Protein AF-A0A4P0XV42-F1 (afdb_monomer)

Sequence (262 aa):
MGNALIARMATTALRKGMSLRLNVNVLTLCEAQGAVRGVEIEYQGQRETLHARRGVVLAAGGFAAGALAARYRPHTREHFTMSPPANDGAALHLAAALNAREGADRASNFFWAPVSVLTRADGSEERFPHLVTDRAKPGVIAVNQRAVRFVNESSSYHHFASAMQDAAENAPCFLLCDAQAMKRYGLGLARPAPVNNDALVAAGYLHKADTLAALAQQLGLDAQTLSKTVARYNRDAAQGVDREFAKAATAITGRWRSGPSA

Organism: Klebsiella pneumoniae (NCBI:txid573)

Mean predicted aligned error: 5.77 Å

pLDDT: mean 91.13, std 11.38, range [31.44, 98.69]

Secondary structure (DSSP, 8-state):
-HHHHHHHHHHHHHHTT-----SEEEEEEEEETTEEEEEEEEETTEEEEEE-SS--------STTSGGGGGTS-S-S-----S-TT-SSHHHHHHHTTTPPPPPPPS-SS----EEEEEPTTS-EEEEE--SSTTTSTT-EEE-TTSS--S-TTS-HHHHHHHHHSSGGGSS-EEE--HHHHHHH-BTTBPPTTS--HHHHHTTSS---SSHHHHHHHHT--HHHHHHHHHHHHHHHTTT--TTT---GGGT-S----S---

Radius of gyration: 23.97 Å; Cα contacts (8 Å, |Δi|>4): 388; chains: 1; bounding box: 49×38×67 Å

Nearest PDB structures (foldseek):
  7p18-assembly2_B  TM=7.650E-01  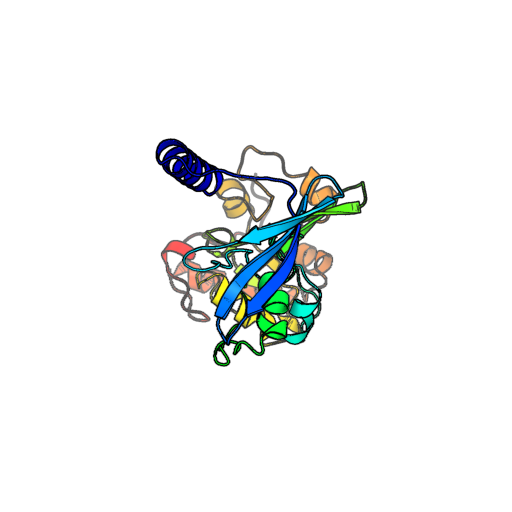e=5.300E-15  Sterolibacterium denitrificans
  4c3x-assembly2_F  TM=8.156E-01  e=7.125E-11  Rhodococcus erythropolis
  4c3y-assembly2_H  TM=8.070E-01  e=1.034E-10  Rhodococcus erythropolis
  6t85-assembly1_A  TM=6.264E-01  e=5.537E-10  Shewanella oneidensis MR-1
  8yt8-assembly1_B  TM=1.990E-01  e=2.695E+00  Mus musculus

Structure (mmCIF, N/CA/C/O backbone):
data_AF-A0A4P0XV42-F1
#
_entry.id   AF-A0A4P0XV42-F1
#
loop_
_atom_site.group_PDB
_atom_site.id
_atom_site.type_symbol
_atom_site.label_atom_id
_atom_site.label_alt_id
_atom_site.label_comp_id
_atom_site.label_asym_id
_atom_site.label_entity_id
_atom_site.label_seq_id
_atom_site.pdbx_PDB_ins_code
_atom_site.Cartn_x
_atom_site.Cartn_y
_atom_site.Cartn_z
_atom_site.occupancy
_atom_site.B_iso_or_equiv
_atom_site.auth_seq_id
_atom_site.auth_comp_id
_atom_site.auth_asym_id
_atom_site.auth_atom_id
_atom_site.pdbx_PDB_model_num
ATOM 1 N N . MET A 1 1 ? -11.259 12.116 -0.253 1.00 59.41 1 MET A N 1
ATOM 2 C CA . MET A 1 1 ? -12.573 11.497 0.052 1.00 59.41 1 MET A CA 1
ATOM 3 C C . MET A 1 1 ? -12.733 11.138 1.531 1.00 59.41 1 MET A C 1
ATOM 5 O O . MET A 1 1 ? -13.736 11.545 2.099 1.00 59.41 1 MET A O 1
ATOM 9 N N . GLY A 1 2 ? -11.766 10.470 2.181 1.00 86.44 2 GLY A N 1
ATOM 10 C CA . GLY A 1 2 ? -11.870 10.079 3.603 1.00 86.44 2 GLY A CA 1
ATOM 11 C C . GLY A 1 2 ? -12.182 11.229 4.574 1.00 86.44 2 GLY A C 1
ATOM 12 O O . GLY A 1 2 ? -13.167 11.157 5.300 1.00 86.44 2 GLY A O 1
ATOM 13 N N . ASN A 1 3 ? -11.428 12.333 4.524 1.00 93.44 3 ASN A N 1
ATOM 14 C CA . ASN A 1 3 ? -11.639 13.470 5.437 1.00 93.44 3 ASN A CA 1
ATOM 15 C C . ASN A 1 3 ? -13.045 14.077 5.330 1.00 93.44 3 ASN A C 1
ATOM 17 O O . ASN A 1 3 ? -13.646 14.412 6.344 1.00 93.44 3 ASN A O 1
ATOM 21 N N . ALA A 1 4 ? -13.596 14.181 4.116 1.00 95.56 4 ALA A N 1
ATOM 22 C CA . ALA A 1 4 ? -14.945 14.704 3.909 1.00 95.56 4 ALA A CA 1
ATOM 23 C C . ALA A 1 4 ? -16.014 13.773 4.505 1.00 95.56 4 ALA A C 1
ATOM 25 O O . ALA A 1 4 ? -16.959 14.248 5.134 1.00 95.56 4 ALA A O 1
ATOM 26 N N . LEU A 1 5 ? -15.843 12.453 4.352 1.00 96.44 5 LEU A N 1
ATOM 27 C CA . LEU A 1 5 ? -16.723 11.457 4.964 1.00 96.44 5 LEU A CA 1
ATOM 28 C C . LEU A 1 5 ? -16.690 11.560 6.495 1.00 96.44 5 LEU A C 1
ATOM 30 O O . LEU A 1 5 ? -17.74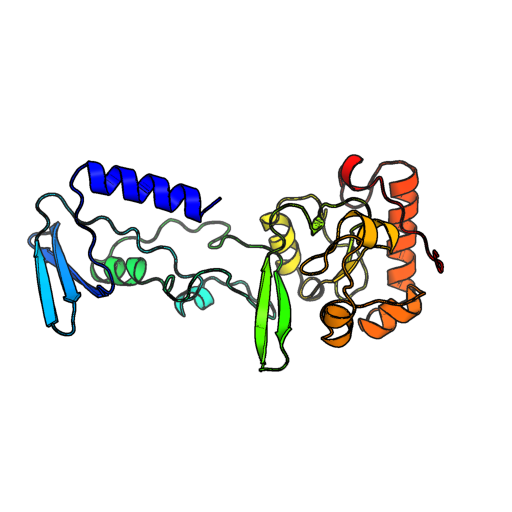3 11.688 7.117 1.00 96.44 5 LEU A O 1
ATOM 34 N N . ILE A 1 6 ? -15.493 11.574 7.091 1.00 95.69 6 ILE A N 1
ATOM 35 C CA . ILE A 1 6 ? -15.323 11.682 8.546 1.00 95.69 6 ILE A CA 1
ATOM 36 C C . ILE A 1 6 ? -15.899 12.997 9.071 1.00 95.69 6 ILE A C 1
ATOM 38 O O . ILE A 1 6 ? -16.659 12.978 10.038 1.00 95.69 6 ILE A O 1
ATOM 42 N N . ALA A 1 7 ? -15.628 14.123 8.406 1.00 95.88 7 ALA A N 1
ATOM 43 C CA . ALA A 1 7 ? -16.189 15.417 8.784 1.00 95.88 7 ALA A CA 1
ATOM 44 C C . ALA A 1 7 ? -17.726 15.383 8.777 1.00 95.88 7 ALA A C 1
ATOM 46 O O . ALA A 1 7 ? -18.361 15.782 9.751 1.00 95.88 7 ALA A O 1
ATOM 47 N N . ARG A 1 8 ? -18.341 14.829 7.724 1.00 96.62 8 ARG A N 1
ATOM 48 C CA . ARG A 1 8 ? -19.802 14.683 7.624 1.00 96.62 8 ARG A CA 1
ATOM 49 C C . ARG A 1 8 ? -20.387 13.786 8.716 1.00 96.62 8 ARG A C 1
ATOM 51 O O . ARG A 1 8 ? -21.430 14.134 9.280 1.00 96.62 8 ARG A O 1
ATOM 58 N N . MET A 1 9 ? -19.740 12.661 9.020 1.00 96.69 9 MET A N 1
ATOM 59 C CA . MET A 1 9 ? -20.157 11.761 10.100 1.00 96.69 9 MET A CA 1
ATOM 60 C C . MET A 1 9 ? -20.069 12.458 11.460 1.00 96.69 9 MET A C 1
ATOM 62 O O . MET A 1 9 ? -21.060 12.489 12.188 1.00 96.69 9 MET A O 1
ATOM 66 N N . ALA A 1 10 ? -18.930 13.086 11.761 1.00 95.88 10 ALA A N 1
ATOM 67 C CA . ALA A 1 10 ? -18.702 13.800 13.013 1.00 95.88 10 ALA A CA 1
ATOM 68 C C . ALA A 1 10 ? -19.702 14.948 13.197 1.00 95.88 10 ALA A C 1
ATOM 70 O O . ALA A 1 10 ? -20.369 15.017 14.225 1.00 95.88 10 ALA A O 1
ATOM 71 N N . THR A 1 11 ? -19.901 15.796 12.180 1.00 96.75 11 THR A N 1
ATOM 72 C CA . THR A 1 11 ? -20.897 16.881 12.232 1.00 96.75 11 THR A CA 1
ATOM 73 C C . THR A 1 11 ? -22.300 16.349 12.524 1.00 96.75 11 THR A C 1
ATOM 75 O O . THR A 1 11 ? -23.024 16.924 13.333 1.00 96.75 11 THR A O 1
ATOM 78 N N . THR A 1 12 ? -22.697 15.247 11.884 1.00 97.50 12 THR A N 1
ATOM 79 C CA . THR A 1 12 ? -24.026 14.655 12.096 1.00 97.50 12 THR A CA 1
ATOM 80 C C . THR A 1 12 ? -24.167 14.091 13.508 1.00 97.50 12 THR A C 1
ATOM 82 O O . THR A 1 12 ? -25.192 14.306 14.150 1.00 97.50 12 THR A O 1
ATOM 85 N N . ALA A 1 13 ? -23.143 13.398 14.006 1.00 96.75 13 ALA A N 1
ATOM 86 C CA . ALA A 1 13 ? -23.158 12.804 15.335 1.00 96.75 13 ALA A CA 1
ATOM 87 C C . ALA A 1 13 ? -23.188 13.870 16.444 1.00 96.75 13 ALA A C 1
ATOM 89 O O . ALA A 1 13 ? -24.008 13.780 17.356 1.00 96.75 13 ALA A O 1
ATOM 90 N N . LEU A 1 14 ? -22.378 14.927 16.316 1.00 96.50 14 LEU A N 1
ATOM 91 C CA . LEU A 1 14 ? -22.368 16.059 17.249 1.00 96.50 14 LEU A CA 1
ATOM 92 C C . LEU A 1 14 ? -23.722 16.787 17.271 1.00 96.50 14 LEU A C 1
ATOM 94 O O . LEU A 1 14 ? -24.247 17.071 18.343 1.00 96.50 14 LEU A O 1
ATOM 98 N N . ARG A 1 15 ? -24.353 17.009 16.107 1.00 97.56 15 ARG A N 1
ATOM 99 C CA . ARG A 1 15 ? -25.708 17.600 16.023 1.00 97.56 15 ARG A CA 1
ATOM 100 C C . ARG A 1 15 ? -26.787 16.754 16.696 1.00 97.56 15 ARG A C 1
ATOM 102 O O . ARG A 1 15 ? -27.806 17.294 17.107 1.00 97.56 15 ARG A O 1
ATOM 109 N N . LYS A 1 16 ? -26.578 15.441 16.799 1.00 97.75 16 LYS A N 1
ATOM 110 C CA . LYS A 1 16 ? -27.466 14.516 17.515 1.00 97.75 16 LYS A CA 1
ATOM 111 C C . LYS A 1 16 ? -27.125 14.382 19.006 1.00 97.75 16 LYS A C 1
ATOM 113 O O . LYS A 1 16 ? -27.704 13.530 19.671 1.00 97.75 16 LYS A O 1
ATOM 118 N N . GLY A 1 17 ? -26.206 15.200 19.527 1.00 97.00 17 GLY A N 1
ATOM 119 C CA . GLY A 1 17 ? -25.841 15.224 20.944 1.00 97.00 17 GLY A CA 1
ATOM 120 C C . GLY A 1 17 ? -24.795 14.186 21.356 1.00 97.00 17 GLY A C 1
ATOM 121 O O . GLY A 1 17 ? -24.665 13.902 22.542 1.00 97.00 17 GLY A O 1
ATOM 122 N N . MET A 1 18 ? -24.048 13.598 20.413 1.00 96.56 18 MET A N 1
ATOM 123 C CA . MET A 1 18 ? -22.945 12.697 20.761 1.00 96.56 18 MET A CA 1
ATOM 124 C C . MET A 1 18 ? -21.814 13.470 21.449 1.00 96.56 18 MET A C 1
ATOM 126 O O . MET A 1 18 ? -21.338 14.475 20.924 1.00 96.56 18 MET A O 1
ATOM 130 N N . SER A 1 19 ? -21.327 12.963 22.581 1.00 94.50 19 SER A N 1
ATOM 131 C CA . SER A 1 19 ? -20.079 13.426 23.193 1.00 94.50 19 SER A CA 1
ATOM 132 C C . SER A 1 19 ? -18.887 12.673 22.603 1.00 94.50 19 SER A C 1
ATOM 134 O O . SER A 1 19 ? -18.918 11.449 22.494 1.00 94.50 19 SER A O 1
ATOM 136 N N . LEU A 1 20 ? -17.824 13.397 22.250 1.00 94.25 20 LEU A N 1
ATOM 137 C CA . LEU A 1 20 ? -16.575 12.829 21.743 1.00 94.25 20 LEU A CA 1
ATOM 138 C C . LEU A 1 20 ? -15.432 13.201 22.690 1.00 94.25 20 LEU A C 1
ATOM 140 O O . LEU A 1 20 ? -15.162 14.384 22.885 1.00 94.25 20 LEU A O 1
ATOM 144 N N . ARG A 1 21 ? -14.756 12.197 23.258 1.00 94.50 21 ARG A N 1
ATOM 145 C CA . ARG A 1 21 ? -13.508 12.375 24.012 1.00 94.50 21 ARG A CA 1
ATOM 146 C C . ARG A 1 21 ? -12.346 11.873 23.157 1.00 94.50 21 ARG A C 1
ATOM 148 O O . ARG A 1 21 ? -12.405 10.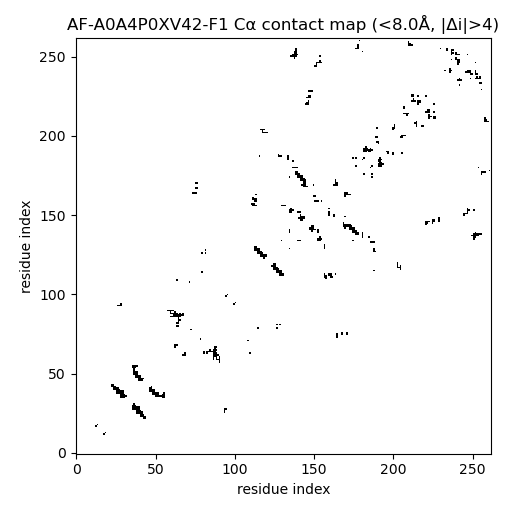765 22.630 1.00 94.50 21 ARG A O 1
ATOM 155 N N . LEU A 1 22 ? -11.323 12.705 22.993 1.00 95.44 22 LEU A N 1
ATOM 156 C CA . LEU A 1 22 ? -10.078 12.362 22.299 1.00 95.44 22 LEU A CA 1
ATOM 157 C C . LEU A 1 22 ? -8.989 12.041 23.325 1.00 95.44 22 LEU A C 1
ATOM 159 O O . LEU A 1 22 ? -9.131 12.400 24.492 1.00 95.44 22 LEU A O 1
ATOM 163 N N . ASN A 1 23 ? -7.895 11.416 22.883 1.00 95.31 23 ASN A N 1
ATOM 164 C CA . ASN A 1 23 ? -6.768 11.040 23.750 1.00 95.31 23 ASN A CA 1
ATOM 165 C C . ASN A 1 23 ? -7.213 10.178 24.946 1.00 95.31 23 ASN A C 1
ATOM 167 O O . ASN A 1 23 ? -6.807 10.407 26.083 1.00 95.31 23 ASN A O 1
ATOM 171 N N . VAL A 1 24 ? -8.101 9.220 24.672 1.00 96.56 24 VAL A N 1
ATOM 172 C CA . VAL A 1 24 ? -8.583 8.228 25.635 1.00 96.56 24 VAL A CA 1
ATOM 173 C C . VAL A 1 24 ? -7.991 6.883 25.253 1.00 96.56 24 VAL A C 1
ATOM 175 O O . VAL A 1 24 ? -8.145 6.457 24.107 1.00 96.56 24 VAL A O 1
ATOM 178 N N . ASN A 1 25 ? -7.366 6.208 26.212 1.00 95.81 25 ASN A N 1
ATOM 179 C CA . ASN A 1 25 ? -6.951 4.822 26.052 1.00 95.81 25 ASN A CA 1
ATOM 180 C C . ASN A 1 25 ? -7.959 3.906 26.754 1.00 95.81 25 ASN A C 1
ATOM 182 O O . ASN A 1 25 ? -8.316 4.160 27.902 1.00 95.81 25 ASN A O 1
ATOM 186 N N . VAL A 1 26 ? -8.437 2.858 26.084 1.00 97.00 26 VAL A N 1
ATOM 187 C CA . VAL A 1 26 ? -9.333 1.864 26.697 1.00 97.00 26 VAL A CA 1
ATOM 188 C C . VAL A 1 26 ? -8.477 0.723 27.225 1.00 97.00 26 VAL A C 1
ATOM 190 O O . VAL A 1 26 ? -7.816 0.043 26.446 1.00 97.00 26 VAL A O 1
ATOM 193 N N . LEU A 1 27 ? -8.491 0.518 28.541 1.00 96.19 27 LEU A N 1
ATOM 194 C CA . LEU A 1 27 ? -7.617 -0.440 29.219 1.00 96.19 27 LEU A CA 1
ATOM 195 C C . LEU A 1 27 ? -8.244 -1.833 29.291 1.00 96.19 27 LEU A C 1
ATOM 197 O O . LEU A 1 27 ? -7.574 -2.830 29.035 1.00 96.19 27 LEU A O 1
ATOM 201 N N . THR A 1 28 ? -9.532 -1.910 29.633 1.00 97.00 28 THR A N 1
ATOM 202 C CA . THR A 1 28 ? -10.254 -3.184 29.731 1.00 97.00 28 THR A CA 1
ATOM 203 C C . THR A 1 28 ? -11.760 -3.018 29.525 1.00 97.00 28 THR A C 1
ATOM 205 O O . THR A 1 28 ? -12.320 -1.929 29.685 1.00 97.00 28 THR A O 1
ATOM 208 N N . LEU A 1 29 ? -12.428 -4.118 29.176 1.00 97.75 29 LEU A N 1
ATOM 209 C CA . LEU A 1 29 ? -13.883 -4.232 29.171 1.00 97.75 29 LEU A CA 1
ATOM 210 C C . LEU A 1 29 ? -14.354 -4.674 30.562 1.00 97.75 29 LEU A C 1
ATOM 212 O O . LEU A 1 29 ? -13.900 -5.690 31.082 1.00 97.75 29 LEU A O 1
ATOM 216 N N . CYS A 1 30 ? -15.296 -3.943 31.156 1.00 96.38 30 CYS A N 1
ATOM 217 C CA . CYS A 1 30 ? -15.860 -4.312 32.453 1.00 96.38 30 CYS A CA 1
ATOM 218 C C . CYS A 1 30 ? -16.991 -5.326 32.250 1.00 96.38 30 CYS A C 1
ATOM 220 O O . CYS A 1 30 ? -18.045 -4.977 31.711 1.00 96.38 30 CYS A O 1
ATOM 222 N N . GLU A 1 31 ? -16.788 -6.562 32.693 1.00 94.88 31 GLU A N 1
ATOM 223 C CA . GLU A 1 31 ? -17.757 -7.654 32.594 1.00 94.88 31 GLU A CA 1
ATOM 224 C C . GLU A 1 31 ? -18.362 -7.964 33.968 1.00 94.88 31 GLU A C 1
ATOM 226 O O . GLU A 1 31 ? -17.674 -7.955 34.987 1.00 94.88 31 GLU A O 1
ATOM 231 N N . ALA A 1 32 ? -19.679 -8.168 34.006 1.00 92.56 32 ALA A N 1
ATOM 232 C CA . ALA A 1 32 ? -20.385 -8.601 35.203 1.00 92.56 32 ALA A CA 1
ATOM 233 C C . ALA A 1 32 ? -21.620 -9.421 34.820 1.00 92.56 32 ALA A C 1
ATOM 235 O O . ALA A 1 32 ? -22.483 -8.947 34.069 1.00 92.56 32 ALA A O 1
ATOM 236 N N . GLN A 1 33 ? -21.732 -10.615 35.411 1.00 90.12 33 GLN A N 1
ATOM 237 C CA . GLN A 1 33 ? -22.845 -11.551 35.207 1.00 90.12 33 GLN A CA 1
ATOM 238 C C . GLN A 1 33 ? -23.028 -11.958 33.732 1.00 90.12 33 GLN A C 1
ATOM 240 O O . GLN A 1 33 ? -24.148 -11.996 33.225 1.00 90.12 33 GLN A O 1
ATOM 245 N N . GLY A 1 34 ? -21.931 -12.224 33.022 1.00 89.81 34 GLY A N 1
ATOM 246 C CA . GLY A 1 34 ? -21.927 -12.635 31.618 1.00 89.81 34 GLY A CA 1
ATOM 247 C C . GLY A 1 34 ? -22.163 -11.494 30.625 1.00 89.81 34 GLY A C 1
ATOM 248 O O . GLY A 1 34 ? -22.425 -11.756 29.453 1.00 89.81 34 GLY A O 1
ATOM 249 N N . ALA A 1 35 ? -22.122 -10.233 31.066 1.00 94.50 35 ALA A N 1
ATOM 250 C CA . ALA A 1 35 ? -22.435 -9.078 30.229 1.00 94.50 35 ALA A CA 1
ATOM 251 C C . ALA A 1 35 ? -21.415 -7.947 30.390 1.00 94.50 35 ALA A C 1
ATOM 253 O O . ALA A 1 35 ? -21.061 -7.561 31.503 1.00 94.50 35 ALA A O 1
ATOM 254 N N . VAL A 1 36 ? -21.012 -7.344 29.268 1.00 96.94 36 VAL A N 1
ATOM 255 C CA . VAL A 1 36 ? -20.189 -6.127 29.267 1.00 96.94 36 VAL A CA 1
ATOM 256 C C . VAL A 1 36 ? -21.032 -4.946 29.750 1.00 96.94 36 VAL A C 1
ATOM 258 O O . VAL A 1 36 ? -22.037 -4.585 29.134 1.00 96.94 36 VAL A O 1
ATOM 261 N N . ARG A 1 37 ? -20.618 -4.335 30.863 1.00 97.12 37 ARG A N 1
ATOM 262 C CA . ARG A 1 37 ? -21.298 -3.212 31.530 1.00 97.12 37 ARG A CA 1
ATOM 263 C C . ARG A 1 37 ? -20.593 -1.876 31.347 1.00 97.12 37 ARG A C 1
ATOM 265 O O . ARG A 1 37 ? -21.109 -0.862 31.811 1.00 97.12 37 ARG A O 1
ATOM 272 N N . GLY A 1 38 ? -19.437 -1.848 30.693 1.00 97.75 38 GLY A N 1
ATOM 273 C CA . GLY A 1 38 ? -18.653 -0.630 30.550 1.00 97.75 38 GLY A CA 1
ATOM 274 C C . GLY A 1 38 ? -17.220 -0.879 30.113 1.00 97.75 38 GLY A C 1
ATOM 275 O O . GLY A 1 38 ? -16.884 -1.968 29.645 1.00 97.75 38 GLY A O 1
ATOM 276 N N . VAL A 1 39 ? -16.393 0.146 30.288 1.00 98.00 39 VAL A N 1
ATOM 277 C CA . VAL A 1 39 ? -14.952 0.119 30.028 1.00 98.00 39 VAL A CA 1
ATOM 278 C C . VAL A 1 39 ? -14.193 0.844 31.131 1.00 98.00 39 VAL A C 1
ATOM 280 O O . VAL A 1 39 ? -14.666 1.863 31.636 1.00 98.00 39 VAL A O 1
ATOM 283 N N . GLU A 1 40 ? -13.002 0.352 31.461 1.00 98.00 40 GLU A N 1
ATOM 284 C CA . GLU A 1 40 ? -11.999 1.148 32.168 1.00 98.00 40 GLU A CA 1
ATOM 285 C C . GLU A 1 40 ? -11.174 1.903 31.125 1.00 98.00 40 GLU A C 1
ATOM 287 O O . GLU A 1 40 ? -10.717 1.319 30.136 1.00 98.00 40 GLU A O 1
ATOM 292 N N . ILE A 1 41 ? -10.998 3.202 31.338 1.00 98.06 41 ILE A N 1
ATOM 293 C CA . ILE A 1 41 ? -10.218 4.069 30.465 1.00 98.06 41 ILE A CA 1
ATOM 294 C C . ILE A 1 41 ? -9.122 4.784 31.239 1.00 98.06 41 ILE A C 1
ATOM 296 O O . ILE A 1 41 ? -9.253 5.038 32.434 1.00 98.06 41 ILE A O 1
ATOM 300 N N . GLU A 1 42 ? -8.080 5.179 30.522 1.00 98.00 42 GLU A N 1
ATOM 301 C CA . GLU A 1 42 ? -7.159 6.224 30.939 1.00 98.00 42 GLU A CA 1
ATOM 302 C C . GLU A 1 42 ? -7.471 7.504 30.159 1.00 98.00 42 GLU A C 1
ATOM 304 O O . GLU A 1 42 ? -7.508 7.514 28.924 1.00 98.00 42 GLU A O 1
ATOM 309 N N . TYR A 1 43 ? -7.709 8.591 30.888 1.00 97.25 43 TYR A N 1
ATOM 310 C CA . TYR A 1 43 ? -7.982 9.908 30.332 1.00 97.25 43 TYR A CA 1
ATOM 311 C C . TYR A 1 43 ? -7.279 10.968 31.175 1.00 97.25 43 TYR A C 1
ATOM 313 O O . TYR A 1 43 ? -7.453 11.025 32.388 1.00 97.25 43 TYR A O 1
ATOM 321 N N . GLN A 1 44 ? -6.451 11.795 30.529 1.00 95.62 44 GLN A N 1
ATOM 322 C CA . GLN A 1 44 ? -5.649 12.828 31.205 1.00 95.62 44 GLN A CA 1
ATOM 323 C C . GLN A 1 44 ? -4.779 12.272 32.355 1.00 95.62 44 GLN A C 1
ATOM 325 O O . GLN A 1 44 ? -4.599 12.919 33.383 1.00 95.62 44 GLN A O 1
ATOM 330 N N . GLY A 1 45 ? -4.252 11.052 32.188 1.00 96.12 45 GLY A N 1
ATOM 331 C CA . GLY A 1 45 ? -3.420 10.374 33.190 1.00 96.12 45 GLY A CA 1
ATOM 332 C C . GLY A 1 45 ? -4.187 9.819 34.396 1.00 96.12 45 GLY A C 1
ATOM 333 O O . GLY A 1 45 ? -3.560 9.370 35.351 1.00 96.12 45 GLY A O 1
ATOM 334 N N . GLN A 1 46 ? -5.522 9.850 34.375 1.00 97.25 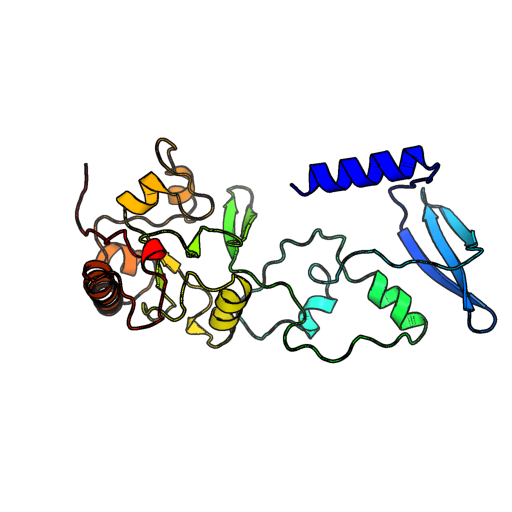46 GLN A N 1
ATOM 335 C CA . GLN A 1 46 ? -6.375 9.282 35.416 1.00 97.25 46 GLN A CA 1
ATOM 336 C C . GLN A 1 46 ? -7.147 8.082 34.881 1.00 97.25 46 GLN A C 1
ATOM 338 O O . GLN A 1 46 ? -7.577 8.074 33.724 1.00 97.25 46 GLN A O 1
ATOM 343 N N . ARG A 1 47 ? -7.352 7.080 35.740 1.00 98.06 47 ARG A N 1
ATOM 344 C CA . ARG A 1 47 ? -8.230 5.951 35.430 1.00 98.06 47 ARG A CA 1
ATOM 345 C C . ARG A 1 47 ? -9.672 6.288 35.791 1.00 98.06 47 ARG A C 1
ATOM 347 O O . ARG A 1 47 ? -9.947 6.755 36.892 1.00 98.06 47 ARG A O 1
ATOM 354 N N . GLU A 1 48 ? -10.588 6.023 34.870 1.00 97.62 48 GLU A N 1
ATOM 355 C CA . GLU A 1 48 ? -12.030 6.221 35.038 1.00 97.62 48 GLU A CA 1
ATOM 356 C C . GLU A 1 48 ? -12.768 4.974 34.537 1.00 97.62 48 GLU A C 1
ATOM 358 O O . GLU A 1 48 ? -12.379 4.368 33.539 1.00 97.62 48 GLU A O 1
ATOM 363 N N . THR A 1 49 ? -13.860 4.596 35.204 1.00 98.00 49 THR A N 1
ATOM 364 C CA . THR A 1 49 ? -14.783 3.574 34.692 1.00 98.00 49 THR A CA 1
ATOM 365 C C . THR A 1 49 ? -15.995 4.242 34.058 1.00 98.00 49 THR A C 1
ATOM 367 O O . THR A 1 49 ? -16.731 4.975 34.717 1.00 98.00 49 THR A O 1
ATOM 370 N N . LEU A 1 50 ? -16.237 3.952 32.781 1.00 97.31 50 LEU A N 1
ATOM 371 C CA . LEU A 1 50 ? -17.430 4.391 32.065 1.00 97.31 50 LEU A CA 1
ATOM 372 C C . LEU A 1 50 ? -18.450 3.258 31.995 1.00 97.31 50 LEU A C 1
ATOM 374 O O . LEU A 1 50 ? -18.213 2.236 31.350 1.00 97.31 50 LEU A O 1
ATOM 378 N N . HIS A 1 51 ? -19.619 3.462 32.600 1.00 97.69 51 HIS A N 1
ATOM 379 C CA . HIS A 1 51 ? -20.716 2.499 32.546 1.00 97.69 51 HIS A CA 1
ATOM 380 C C . HIS A 1 51 ? -21.562 2.668 31.279 1.00 97.69 51 HIS A C 1
ATOM 382 O O . HIS A 1 51 ? -22.008 3.763 30.933 1.00 97.69 51 HIS A O 1
ATOM 388 N N . ALA A 1 52 ? -21.841 1.555 30.607 1.00 97.12 52 ALA A N 1
ATOM 389 C CA . ALA A 1 52 ? -22.652 1.493 29.404 1.00 97.12 52 ALA A CA 1
ATOM 390 C C . ALA A 1 52 ? -24.005 0.832 29.699 1.00 97.12 52 ALA A C 1
ATOM 392 O O . ALA A 1 52 ? -24.088 -0.349 30.028 1.00 97.12 52 ALA A O 1
ATOM 393 N N . ARG A 1 53 ? -25.100 1.580 29.515 1.00 95.56 53 ARG A N 1
ATOM 394 C CA . ARG A 1 53 ? -26.461 1.090 29.811 1.00 95.56 53 ARG A CA 1
ATOM 395 C C . ARG A 1 53 ? -26.960 0.012 28.839 1.00 95.56 53 ARG A C 1
ATOM 397 O O . ARG A 1 53 ? -27.866 -0.738 29.181 1.00 95.56 53 ARG A O 1
ATOM 404 N N . ARG A 1 54 ? -26.427 -0.016 27.610 1.00 95.75 54 ARG A N 1
ATOM 405 C CA . ARG A 1 54 ? -26.851 -0.940 26.536 1.00 95.75 54 ARG A CA 1
ATOM 406 C C . ARG A 1 54 ? -25.737 -1.844 26.018 1.00 95.75 54 ARG A C 1
ATOM 408 O O . ARG A 1 54 ? -26.035 -2.935 25.554 1.00 95.75 54 ARG A O 1
ATOM 415 N N . GLY A 1 55 ? -24.492 -1.388 26.065 1.00 95.44 55 GLY A N 1
ATOM 416 C CA . GLY A 1 55 ? -23.343 -2.147 25.587 1.00 95.44 55 GLY A CA 1
ATOM 417 C C . GLY A 1 55 ? -22.229 -1.246 25.075 1.00 95.44 55 GLY A C 1
ATOM 418 O O . GLY A 1 55 ? -22.378 -0.024 25.007 1.00 95.44 55 GLY A O 1
ATOM 419 N N . VAL A 1 56 ? -21.119 -1.879 24.711 1.00 97.19 56 VAL A N 1
ATOM 420 C CA . VAL A 1 56 ? -19.907 -1.247 24.184 1.00 97.19 56 VAL A CA 1
ATOM 421 C C . VAL A 1 56 ? -19.740 -1.669 22.727 1.00 97.19 56 VAL A C 1
ATOM 423 O O . VAL A 1 56 ? -19.867 -2.848 22.406 1.00 97.19 56 VAL A O 1
ATOM 426 N N . VAL A 1 57 ? -19.457 -0.711 21.842 1.00 96.88 57 VAL A N 1
ATOM 427 C CA . VAL A 1 57 ? -19.164 -0.978 20.427 1.00 96.88 57 VAL A CA 1
ATOM 428 C C . VAL A 1 57 ? -17.669 -0.792 20.198 1.00 96.88 57 VAL A C 1
ATOM 430 O O . VAL A 1 57 ? -17.159 0.321 20.315 1.00 96.88 57 VAL A O 1
ATOM 433 N N . LEU A 1 58 ? -16.971 -1.873 19.849 1.00 95.94 58 LEU A N 1
ATOM 434 C CA . LEU A 1 58 ? -15.564 -1.815 19.461 1.00 95.94 58 LEU A CA 1
ATOM 435 C C . LEU A 1 58 ? -15.454 -1.457 17.975 1.00 95.94 58 LEU A C 1
ATOM 437 O O . LEU A 1 58 ? -15.753 -2.268 17.104 1.00 95.94 58 LEU A O 1
ATOM 441 N N . ALA A 1 59 ? -15.018 -0.230 17.695 1.00 95.31 59 ALA A N 1
ATOM 442 C CA . ALA A 1 59 ? -14.788 0.288 16.344 1.00 95.31 59 ALA A CA 1
ATOM 443 C C . ALA A 1 59 ? -13.361 0.857 16.193 1.00 95.31 59 ALA A C 1
ATOM 445 O O . ALA A 1 59 ? -13.157 1.885 15.552 1.00 95.31 59 ALA A O 1
ATOM 446 N N . ALA A 1 60 ? -12.371 0.201 16.810 1.00 94.31 60 ALA A N 1
ATOM 447 C CA . ALA A 1 60 ? -10.993 0.691 16.943 1.00 94.31 60 ALA A CA 1
ATOM 448 C C . ALA A 1 60 ? -10.056 0.268 15.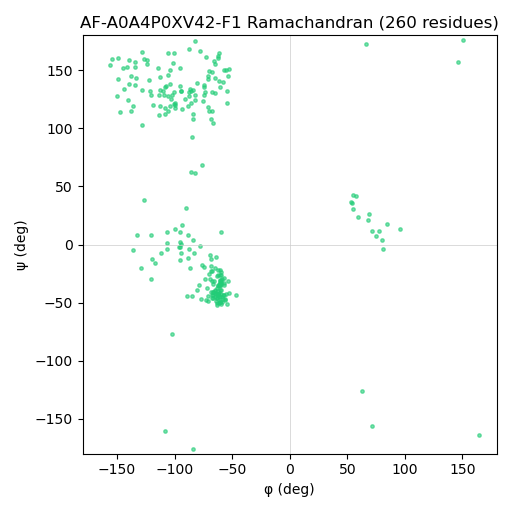790 1.00 94.31 60 ALA A C 1
ATOM 450 O O . ALA A 1 60 ? -8.865 0.063 15.991 1.00 94.31 60 ALA A O 1
ATOM 451 N N . GLY A 1 61 ? -10.592 0.116 14.577 1.00 93.38 61 GLY A N 1
ATOM 452 C CA . GLY A 1 61 ? -9.794 -0.259 13.408 1.00 93.38 61 GLY A CA 1
ATOM 453 C C . GLY A 1 61 ? -9.310 -1.715 13.417 1.00 93.38 61 GLY A C 1
ATOM 454 O O . GLY A 1 61 ? -9.943 -2.597 13.995 1.00 93.38 61 GLY A O 1
ATOM 455 N N . GLY A 1 62 ? -8.225 -1.965 12.681 1.00 94.12 62 GLY A N 1
ATOM 456 C CA . GLY A 1 62 ? -7.615 -3.290 12.517 1.00 94.12 62 GLY A CA 1
ATOM 457 C C . GLY A 1 62 ? -6.277 -3.423 13.246 1.00 94.12 62 GLY A C 1
ATOM 458 O O . GLY A 1 62 ? -5.965 -2.630 14.124 1.00 94.12 62 GLY A O 1
ATOM 459 N N . PHE A 1 63 ? -5.473 -4.408 12.843 1.00 94.31 63 PHE A N 1
ATOM 460 C CA . PHE A 1 63 ? -4.197 -4.754 13.489 1.00 94.31 63 PHE A CA 1
ATOM 461 C C . PHE A 1 63 ? -2.974 -4.658 12.563 1.00 94.31 63 PHE A C 1
ATOM 463 O O . PHE A 1 63 ? -1.885 -5.094 12.921 1.00 94.31 63 PHE A O 1
ATOM 470 N N . ALA A 1 64 ? -3.129 -4.120 11.348 1.00 94.44 64 ALA A N 1
ATOM 471 C CA . ALA A 1 64 ? -2.094 -4.175 10.310 1.00 94.44 64 ALA A CA 1
ATOM 472 C C . ALA A 1 64 ? -0.807 -3.396 10.642 1.00 94.44 64 ALA A C 1
ATOM 474 O O . ALA A 1 64 ? 0.229 -3.662 10.022 1.00 94.44 64 ALA A O 1
ATOM 475 N N . ALA A 1 65 ? -0.867 -2.439 11.575 1.00 94.94 65 ALA A N 1
ATOM 476 C CA . ALA A 1 65 ? 0.299 -1.715 12.083 1.00 94.94 65 ALA A CA 1
ATOM 477 C C . ALA A 1 65 ? 0.874 -2.316 13.379 1.00 94.94 65 ALA A C 1
ATOM 479 O O . ALA A 1 65 ? 1.994 -1.979 13.749 1.00 94.94 65 ALA A O 1
ATOM 480 N N . GLY A 1 66 ? 0.139 -3.214 14.040 1.00 94.62 66 GLY A N 1
ATOM 481 C CA . GLY A 1 66 ? 0.551 -3.849 15.288 1.00 94.62 66 GLY A CA 1
ATOM 482 C C . GLY A 1 66 ? 1.374 -5.118 15.088 1.00 94.62 66 GLY A C 1
ATOM 483 O O . GLY A 1 66 ? 1.428 -5.700 14.000 1.00 94.62 66 GLY A O 1
ATOM 484 N N . ALA A 1 67 ? 1.975 -5.592 16.181 1.00 93.44 67 ALA A N 1
ATOM 485 C CA . ALA A 1 67 ? 2.776 -6.817 16.202 1.00 93.44 67 ALA A CA 1
ATOM 486 C C . ALA A 1 67 ? 1.970 -8.061 15.785 1.00 93.44 67 ALA A C 1
ATOM 488 O O . ALA A 1 67 ? 2.509 -8.970 15.151 1.00 93.44 67 ALA A O 1
ATOM 489 N N . LEU A 1 68 ? 0.660 -8.067 16.065 1.00 91.62 68 LEU A N 1
ATOM 490 C CA . LEU A 1 68 ? -0.250 -9.151 15.695 1.00 91.62 68 LEU A CA 1
ATOM 491 C C . LEU A 1 68 ? -0.261 -9.425 14.181 1.00 91.62 68 LEU A C 1
ATOM 493 O O . LEU A 1 68 ? -0.458 -10.567 13.769 1.00 91.62 68 LEU A O 1
ATOM 497 N N . ALA A 1 69 ? 0.014 -8.418 13.341 1.00 93.06 69 ALA A N 1
ATOM 498 C CA . ALA A 1 69 ? 0.030 -8.586 11.890 1.00 93.06 69 ALA A CA 1
ATOM 499 C C . ALA A 1 69 ? 1.005 -9.675 11.421 1.00 93.06 69 ALA A C 1
ATOM 501 O O . ALA A 1 69 ? 0.701 -10.381 10.462 1.00 93.06 69 ALA A O 1
ATOM 502 N N . ALA A 1 70 ? 2.148 -9.844 12.094 1.00 91.31 70 ALA A N 1
ATOM 503 C CA . ALA A 1 70 ? 3.168 -10.818 11.706 1.00 91.31 70 ALA A CA 1
ATOM 504 C C . ALA A 1 70 ? 2.646 -12.264 11.692 1.00 91.31 70 ALA A C 1
ATOM 506 O O . ALA A 1 70 ? 3.055 -13.039 10.835 1.00 91.31 70 ALA A O 1
ATOM 507 N N . ARG A 1 71 ? 1.689 -12.604 12.569 1.00 89.38 71 ARG A N 1
ATOM 508 C CA . ARG A 1 71 ? 1.067 -13.938 12.633 1.00 89.38 71 ARG A CA 1
ATOM 509 C C . ARG A 1 71 ? 0.291 -14.303 11.362 1.00 89.38 71 ARG A C 1
ATOM 511 O O . ARG A 1 71 ? 0.145 -15.481 11.064 1.00 89.38 71 ARG A O 1
ATOM 518 N N . TYR A 1 72 ? -0.218 -13.304 10.640 1.00 88.69 72 TYR A N 1
ATOM 519 C CA . TYR A 1 72 ? -1.110 -13.500 9.491 1.00 88.69 72 TYR A CA 1
ATOM 520 C C . TYR A 1 72 ? -0.469 -13.113 8.151 1.00 88.69 72 TYR A C 1
ATOM 522 O O . TYR A 1 72 ? -1.092 -13.288 7.103 1.00 88.69 72 TYR A O 1
ATOM 530 N N . ARG A 1 73 ? 0.728 -12.514 8.167 1.00 89.62 73 ARG A N 1
ATOM 531 C CA . ARG A 1 73 ? 1.431 -12.074 6.957 1.00 89.62 73 ARG A CA 1
ATOM 532 C C . ARG A 1 73 ? 2.006 -13.287 6.215 1.00 89.62 73 ARG A C 1
ATOM 534 O O . ARG A 1 73 ? 2.594 -14.151 6.860 1.00 89.62 73 ARG A O 1
ATOM 541 N N . PRO A 1 74 ? 1.896 -13.345 4.878 1.00 85.06 74 PRO A N 1
ATOM 542 C CA . PRO A 1 74 ? 2.562 -14.384 4.104 1.00 85.06 74 PRO A CA 1
ATOM 543 C C . PRO A 1 74 ? 4.085 -14.226 4.191 1.00 85.06 74 PRO A C 1
ATOM 545 O O . PRO A 1 74 ? 4.601 -13.133 4.449 1.00 85.06 74 PRO A O 1
ATOM 548 N N . HIS A 1 75 ? 4.810 -15.314 3.939 1.00 82.44 75 HIS A N 1
ATOM 549 C CA . HIS A 1 75 ? 6.273 -15.348 3.958 1.00 82.44 75 HIS A CA 1
ATOM 550 C C . HIS A 1 75 ? 6.882 -14.711 2.697 1.00 82.44 75 HIS A C 1
ATOM 552 O O . HIS A 1 75 ? 7.482 -15.384 1.865 1.00 82.44 75 HIS A O 1
ATOM 558 N N . THR A 1 76 ? 6.726 -13.397 2.558 1.00 81.50 76 THR A N 1
ATOM 559 C CA . THR A 1 76 ? 7.408 -12.576 1.548 1.00 81.50 76 THR A CA 1
ATOM 560 C C . THR A 1 76 ? 8.512 -11.737 2.184 1.00 81.50 76 THR A C 1
ATOM 562 O O . THR A 1 76 ? 8.560 -11.580 3.404 1.00 81.50 76 THR A O 1
ATOM 565 N N . ARG A 1 77 ? 9.403 -11.182 1.353 1.00 79.06 77 ARG A N 1
ATOM 566 C CA . ARG A 1 77 ? 10.591 -10.442 1.804 1.00 79.06 77 ARG A CA 1
ATOM 567 C C . ARG A 1 77 ? 10.257 -9.266 2.732 1.00 79.06 77 ARG A C 1
ATOM 569 O O . ARG A 1 77 ? 10.883 -9.127 3.775 1.00 79.06 77 ARG A O 1
ATOM 576 N N . GLU A 1 78 ? 9.282 -8.436 2.358 1.00 86.38 78 GLU A N 1
ATOM 577 C CA . GLU A 1 78 ? 8.921 -7.208 3.079 1.00 86.38 78 GLU A CA 1
ATOM 578 C C . GLU A 1 78 ? 7.404 -6.986 3.095 1.00 86.38 78 GLU A C 1
ATOM 580 O O . GLU A 1 78 ? 6.688 -7.421 2.191 1.00 86.38 78 GLU A O 1
ATOM 585 N N . HIS A 1 79 ? 6.925 -6.280 4.126 1.00 90.38 79 HIS A N 1
ATOM 586 C CA . HIS A 1 79 ? 5.521 -5.904 4.304 1.00 90.38 79 HIS A CA 1
ATOM 587 C C . HIS A 1 79 ? 5.403 -4.451 4.745 1.00 90.38 79 HIS A C 1
ATOM 589 O O . HIS A 1 79 ? 5.840 -4.090 5.839 1.00 90.38 79 HIS A O 1
ATOM 595 N N . PHE A 1 80 ? 4.730 -3.636 3.938 1.00 92.19 80 PHE A N 1
ATOM 596 C CA . PHE A 1 80 ? 4.461 -2.237 4.254 1.00 92.19 80 PHE A CA 1
ATOM 597 C C . PHE A 1 80 ? 3.008 -2.048 4.678 1.00 92.19 80 PHE A C 1
ATOM 599 O O . PHE A 1 80 ? 2.088 -2.595 4.071 1.00 92.19 80 PHE A O 1
ATOM 606 N N . THR A 1 81 ? 2.790 -1.233 5.708 1.00 92.25 81 THR A N 1
ATOM 607 C CA . THR A 1 81 ? 1.447 -0.840 6.142 1.00 92.25 81 THR A CA 1
ATOM 608 C C . THR A 1 81 ? 1.180 0.621 5.798 1.00 92.25 81 THR A C 1
ATOM 610 O O . THR A 1 81 ? 2.032 1.486 6.016 1.00 92.25 81 THR A O 1
ATOM 613 N N . MET A 1 82 ? -0.017 0.872 5.265 1.00 92.12 82 MET A N 1
ATOM 614 C CA . MET A 1 82 ? -0.614 2.208 5.144 1.00 92.12 82 MET A CA 1
ATOM 615 C C . MET A 1 82 ? -1.566 2.515 6.308 1.00 92.12 82 MET A C 1
ATOM 617 O O . MET A 1 82 ? -2.163 3.589 6.348 1.00 92.12 82 MET A O 1
ATOM 621 N N . SER A 1 83 ? -1.762 1.562 7.227 1.00 93.06 83 SER A N 1
ATOM 622 C CA . SER A 1 83 ? -2.606 1.791 8.398 1.00 93.06 83 SER A CA 1
ATOM 623 C C . SER A 1 83 ? -1.912 2.748 9.367 1.00 93.06 83 SER A C 1
ATOM 625 O O . SER A 1 83 ? -0.698 2.635 9.549 1.00 93.06 83 SER A O 1
ATOM 627 N N . PRO A 1 84 ? -2.660 3.652 10.023 1.00 92.81 84 PRO A N 1
ATOM 628 C CA . PRO A 1 84 ? -2.123 4.449 11.118 1.00 92.81 84 PRO A CA 1
ATOM 629 C C . PRO A 1 84 ? -1.523 3.553 12.212 1.00 92.81 84 PRO A C 1
ATOM 631 O O . PRO A 1 84 ? -2.053 2.461 12.431 1.00 92.81 84 PRO A O 1
ATOM 634 N N . PRO A 1 85 ? -0.497 4.014 12.951 1.00 93.94 85 PRO A N 1
ATOM 635 C CA . PRO A 1 85 ? 0.092 3.253 14.056 1.00 93.94 85 PRO A CA 1
ATOM 636 C C . PRO A 1 85 ? -0.927 2.783 15.104 1.00 93.94 85 PRO A C 1
ATOM 638 O O . PRO A 1 85 ? -0.772 1.703 15.654 1.00 93.94 85 PRO A O 1
ATOM 641 N N . ALA A 1 86 ? -2.002 3.552 15.314 1.00 94.06 86 ALA A N 1
ATOM 642 C CA . ALA A 1 86 ? -3.087 3.220 16.240 1.00 94.06 86 ALA A CA 1
ATOM 643 C C . ALA A 1 86 ? -3.968 2.028 15.802 1.00 94.06 86 ALA A C 1
ATOM 645 O O . ALA A 1 86 ? -4.792 1.565 16.580 1.00 94.06 86 ALA A O 1
ATOM 646 N N . ASN A 1 87 ? -3.820 1.518 14.573 1.00 95.62 87 ASN A N 1
ATOM 647 C CA . ASN A 1 87 ? -4.442 0.260 14.144 1.00 95.62 87 ASN A CA 1
ATOM 648 C C . ASN A 1 87 ? -3.538 -0.923 14.536 1.00 95.62 87 ASN A C 1
ATOM 650 O O . ASN A 1 87 ? -3.004 -1.645 13.679 1.00 95.62 87 ASN A O 1
ATOM 654 N N . ASP A 1 88 ? -3.342 -1.078 15.839 1.00 95.50 88 ASP A N 1
ATOM 655 C CA . ASP A 1 88 ? -2.430 -2.034 16.466 1.00 95.50 88 ASP A CA 1
ATOM 656 C C . ASP A 1 88 ? -3.102 -3.354 16.880 1.00 95.50 88 ASP A C 1
ATOM 658 O O . ASP A 1 88 ? -2.419 -4.315 17.230 1.00 95.50 88 ASP A O 1
ATOM 662 N N . GLY A 1 89 ? -4.430 -3.434 16.772 1.00 94.75 89 GLY A N 1
ATOM 663 C CA . GLY A 1 89 ? -5.216 -4.591 17.190 1.00 94.75 89 GLY A CA 1
ATOM 664 C C . GLY A 1 89 ? -5.812 -4.479 18.592 1.00 94.75 89 GLY A C 1
ATOM 665 O O . GLY A 1 89 ? -6.330 -5.481 19.085 1.00 94.75 89 GLY A O 1
ATOM 666 N N . ALA A 1 90 ? -5.818 -3.297 19.218 1.00 94.25 90 ALA A N 1
ATOM 667 C CA . ALA A 1 90 ? -6.383 -3.073 20.552 1.00 94.25 90 ALA A CA 1
ATOM 668 C C . ALA A 1 90 ? -7.777 -3.699 20.756 1.00 94.25 90 ALA A C 1
ATOM 670 O O . ALA A 1 90 ? -8.017 -4.361 21.763 1.00 94.25 90 ALA A O 1
ATOM 671 N N . ALA A 1 91 ? -8.691 -3.574 19.784 1.00 94.31 91 ALA A N 1
ATOM 672 C CA . ALA A 1 91 ? -10.023 -4.183 19.884 1.00 94.31 91 ALA A CA 1
ATOM 673 C C . ALA A 1 91 ? -9.992 -5.720 19.960 1.00 94.31 91 ALA A C 1
ATOM 675 O O . ALA A 1 91 ? -10.789 -6.301 20.693 1.00 94.31 91 ALA A O 1
ATOM 676 N N . LEU A 1 92 ? -9.082 -6.377 19.232 1.00 93.38 92 LEU A N 1
ATOM 677 C CA . LEU A 1 92 ? -8.924 -7.832 19.298 1.00 93.38 92 LEU A CA 1
ATOM 678 C C . LEU A 1 92 ? -8.366 -8.253 20.657 1.00 93.38 92 LEU A C 1
ATOM 680 O O . LEU A 1 92 ? -8.867 -9.206 21.242 1.00 93.38 92 LEU A O 1
ATOM 684 N N . HIS A 1 93 ? -7.398 -7.508 21.196 1.00 93.00 93 HIS A N 1
ATOM 685 C CA . HIS A 1 93 ? -6.850 -7.767 22.528 1.00 93.00 93 HIS A CA 1
ATOM 686 C C . HIS A 1 93 ? -7.899 -7.602 23.636 1.00 93.00 93 HIS A C 1
ATOM 688 O O . HIS A 1 93 ? -8.041 -8.488 24.478 1.00 93.00 93 HIS A O 1
ATOM 694 N N . LEU A 1 94 ? -8.685 -6.520 23.599 1.00 95.25 94 LEU A N 1
ATOM 695 C CA . LEU A 1 94 ? -9.784 -6.287 24.543 1.00 95.25 94 LEU A CA 1
ATOM 696 C C . LEU A 1 94 ? -10.837 -7.401 24.480 1.00 95.25 94 LEU A C 1
ATOM 698 O O . LEU A 1 94 ? -11.320 -7.861 25.512 1.00 95.25 94 LEU A O 1
ATOM 702 N N . ALA A 1 95 ? -11.190 -7.850 23.274 1.00 93.94 95 ALA A N 1
ATOM 703 C CA . ALA A 1 95 ? -12.175 -8.908 23.082 1.00 93.94 95 ALA A CA 1
ATOM 704 C C . ALA A 1 95 ? -11.644 -10.293 23.501 1.00 93.94 95 ALA A C 1
ATOM 706 O O . ALA A 1 95 ? -12.383 -11.083 24.093 1.00 93.94 95 ALA A O 1
ATOM 707 N N . ALA A 1 96 ? -10.364 -10.583 23.246 1.00 92.00 96 ALA A N 1
ATOM 708 C CA . ALA A 1 96 ? -9.727 -11.845 23.616 1.00 92.00 96 ALA A CA 1
ATOM 709 C C . ALA A 1 96 ? -9.730 -12.080 25.135 1.00 92.00 96 ALA A C 1
ATOM 711 O O . ALA A 1 96 ? -9.936 -13.210 25.571 1.00 92.00 96 ALA A O 1
ATOM 712 N N . ALA A 1 97 ? -9.597 -11.021 25.944 1.00 91.69 97 ALA A N 1
ATOM 713 C CA . ALA A 1 97 ? -9.691 -11.105 27.406 1.00 91.69 97 ALA A CA 1
ATOM 714 C C . ALA A 1 97 ? -11.055 -11.625 27.906 1.00 91.69 97 ALA A C 1
ATOM 716 O O . ALA A 1 97 ? -11.149 -12.148 29.013 1.00 91.69 97 ALA A O 1
ATOM 717 N N . LEU A 1 98 ? -12.104 -11.518 27.083 1.00 93.31 98 LEU A N 1
ATOM 718 C CA . LEU A 1 98 ? -13.442 -12.047 27.360 1.00 93.31 98 LEU A CA 1
ATOM 719 C C . LEU A 1 98 ? -13.719 -13.385 26.657 1.00 93.31 98 LEU A C 1
ATOM 721 O O . LEU A 1 98 ? -14.872 -13.802 26.565 1.00 93.31 98 LEU A O 1
ATOM 725 N N . ASN A 1 99 ? -12.688 -14.052 26.127 1.00 90.44 99 ASN A N 1
ATOM 726 C CA . ASN A 1 99 ? -12.816 -15.263 25.310 1.00 90.44 99 ASN A CA 1
ATOM 727 C C . ASN A 1 99 ? -13.743 -15.074 24.093 1.00 90.44 99 ASN A C 1
ATOM 729 O O . ASN A 1 99 ? -14.421 -16.012 23.659 1.00 90.44 99 ASN A O 1
ATOM 733 N N . ALA A 1 100 ? -13.803 -13.855 23.541 1.00 91.62 100 ALA A N 1
ATOM 734 C CA . ALA A 1 100 ? -14.543 -13.606 22.314 1.00 91.62 100 ALA A CA 1
ATOM 735 C C . ALA A 1 100 ? -13.954 -14.441 21.170 1.00 91.62 100 ALA A C 1
ATOM 737 O O . ALA A 1 100 ? -12.738 -14.579 21.039 1.00 91.62 100 ALA A O 1
ATOM 738 N N . ARG A 1 101 ? -14.825 -14.987 20.318 1.00 89.25 101 ARG A N 1
ATOM 739 C CA . ARG A 1 101 ? -14.380 -15.740 19.143 1.00 89.25 101 ARG A CA 1
ATOM 740 C C . ARG A 1 101 ? -13.843 -14.789 18.080 1.00 89.25 101 ARG A C 1
ATOM 742 O O . ARG A 1 101 ? -14.521 -13.833 17.703 1.00 89.25 101 ARG A O 1
ATOM 749 N N . GLU A 1 102 ? -12.664 -15.104 17.556 1.00 85.06 102 GLU A N 1
ATOM 750 C CA . GLU A 1 102 ? -12.196 -14.545 16.290 1.00 85.06 102 GLU A CA 1
ATOM 751 C C . GLU A 1 102 ? -13.109 -15.023 15.143 1.00 85.06 102 GLU A C 1
ATOM 753 O O . GLU A 1 102 ? -13.798 -16.045 15.244 1.00 85.06 102 GLU A O 1
ATOM 758 N N . GLY A 1 103 ? -13.159 -14.250 14.056 1.00 81.44 103 GLY A N 1
ATOM 759 C CA . GLY A 1 103 ? -13.897 -14.645 12.857 1.00 81.44 103 GLY A CA 1
ATOM 760 C C . GLY A 1 103 ? -13.333 -15.927 12.235 1.00 81.44 103 GLY A C 1
ATOM 761 O O . GLY A 1 103 ? -12.192 -16.295 12.489 1.00 81.44 103 GLY A O 1
ATOM 762 N N . ALA A 1 104 ? -14.134 -16.594 11.400 1.00 73.69 104 ALA A N 1
ATOM 763 C CA . ALA A 1 104 ? -13.676 -17.760 10.643 1.00 73.69 104 ALA A CA 1
ATOM 764 C C . ALA A 1 104 ? -12.449 -17.427 9.779 1.00 73.69 104 ALA A C 1
ATOM 766 O O . ALA A 1 104 ? -12.344 -16.301 9.280 1.00 73.69 104 ALA A O 1
ATOM 767 N N . ASP A 1 105 ? -11.594 -18.425 9.548 1.00 73.12 105 ASP A N 1
ATOM 768 C CA . ASP A 1 105 ? -10.434 -18.302 8.667 1.00 73.12 105 ASP A CA 1
ATOM 769 C C . ASP A 1 105 ? -10.865 -17.803 7.282 1.00 73.12 105 ASP A C 1
ATOM 771 O O . ASP A 1 105 ? -11.724 -18.380 6.608 1.00 73.12 105 ASP A O 1
ATOM 775 N N . ARG A 1 106 ? -10.291 -16.671 6.869 1.00 72.69 106 ARG A N 1
ATOM 776 C CA . ARG A 1 106 ? -10.554 -16.031 5.576 1.00 72.69 106 ARG A CA 1
ATOM 777 C C . ARG A 1 106 ? -9.386 -16.302 4.640 1.00 72.69 106 ARG A C 1
ATOM 779 O O . ARG A 1 106 ? -8.239 -16.347 5.068 1.00 72.69 106 ARG A O 1
ATOM 786 N N . ALA A 1 107 ? -9.674 -16.359 3.340 1.00 69.69 107 ALA A N 1
ATOM 787 C CA . ALA A 1 107 ? -8.644 -16.479 2.305 1.00 69.69 107 ALA A CA 1
ATOM 788 C C . ALA A 1 107 ? -7.631 -15.311 2.314 1.00 69.69 107 ALA A C 1
ATOM 790 O O . ALA A 1 107 ? -6.510 -15.468 1.849 1.00 69.69 107 ALA A O 1
ATOM 791 N N . SER A 1 108 ? -8.010 -14.143 2.850 1.00 77.25 108 SER A N 1
ATOM 792 C CA . SER A 1 108 ? -7.091 -13.037 3.133 1.00 77.25 108 SER A CA 1
ATOM 793 C C . SER A 1 108 ? -7.501 -12.307 4.411 1.00 77.25 108 SER A C 1
ATOM 795 O O . SER A 1 108 ? -8.668 -11.946 4.576 1.00 77.25 108 SER A O 1
ATOM 797 N N . ASN A 1 109 ? -6.521 -12.043 5.278 1.00 84.44 109 ASN A N 1
ATOM 798 C CA . ASN A 1 109 ? -6.690 -11.309 6.539 1.00 84.44 109 ASN A CA 1
ATOM 799 C C . ASN A 1 109 ? -6.357 -9.814 6.421 1.00 84.44 109 ASN A C 1
ATOM 801 O O . ASN A 1 109 ? -6.495 -9.065 7.387 1.00 84.44 109 ASN A O 1
ATOM 805 N N . PHE A 1 110 ? -5.928 -9.365 5.238 1.00 90.38 110 PHE A N 1
ATOM 806 C CA . PHE A 1 110 ? -5.544 -7.980 4.995 1.00 90.38 110 PHE A CA 1
ATOM 807 C C . PHE A 1 110 ? -6.131 -7.440 3.701 1.00 90.38 110 PHE A C 1
ATOM 809 O O . PHE A 1 110 ? -6.401 -8.168 2.741 1.00 90.38 110 PHE A O 1
ATOM 816 N N . PHE A 1 111 ? -6.224 -6.113 3.663 1.00 90.06 111 PHE A N 1
ATOM 817 C CA . PHE A 1 111 ? -6.393 -5.387 2.422 1.00 90.06 111 PHE A CA 1
ATOM 818 C C . PHE A 1 111 ? -5.019 -5.131 1.778 1.00 90.06 111 PHE A C 1
ATOM 820 O O . PHE A 1 111 ? -4.357 -4.141 2.074 1.00 90.06 111 PHE A O 1
ATOM 827 N N . TRP A 1 112 ? -4.597 -6.036 0.894 1.00 91.69 112 TRP A N 1
ATOM 828 C CA . TRP A 1 112 ? -3.314 -5.966 0.191 1.00 91.69 112 TRP A CA 1
ATOM 829 C C . TRP A 1 112 ? -3.294 -5.045 -1.018 1.00 91.69 112 TRP A C 1
ATOM 831 O O . TRP A 1 112 ? -4.206 -5.115 -1.831 1.00 91.69 112 TRP A O 1
ATOM 841 N N . ALA A 1 113 ? -2.210 -4.291 -1.195 1.00 93.38 113 ALA A N 1
ATOM 842 C CA . ALA A 1 113 ? -1.907 -3.556 -2.417 1.00 93.38 113 ALA A CA 1
ATOM 843 C C . ALA A 1 113 ? -0.390 -3.550 -2.677 1.00 93.38 113 ALA A C 1
ATOM 845 O O . ALA A 1 113 ? 0.375 -3.589 -1.712 1.00 93.38 113 ALA A O 1
ATOM 846 N N . PRO A 1 114 ? 0.058 -3.451 -3.941 1.00 94.31 114 PRO A N 1
ATOM 847 C CA . PRO A 1 114 ? 1.447 -3.123 -4.243 1.00 94.31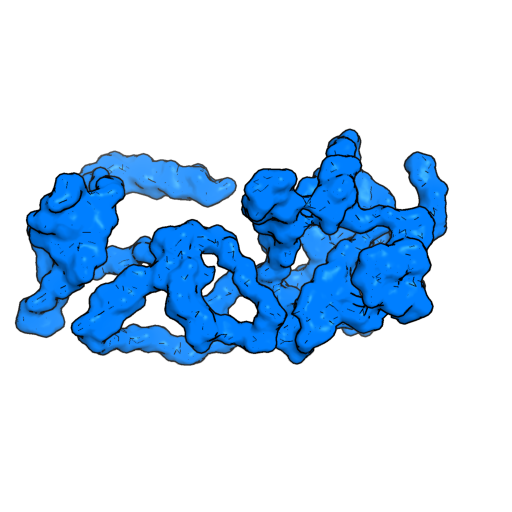 114 PRO A CA 1
ATOM 848 C C . PRO A 1 114 ? 1.816 -1.748 -3.668 1.00 94.31 114 PRO A C 1
ATOM 850 O O . PRO A 1 114 ? 1.059 -0.781 -3.808 1.00 94.31 114 PRO A O 1
ATOM 853 N N . VAL A 1 115 ? 2.989 -1.653 -3.043 1.00 94.81 115 VAL A N 1
ATOM 854 C CA . VAL A 1 115 ? 3.513 -0.419 -2.441 1.00 94.81 115 VAL A CA 1
ATOM 855 C C . VAL A 1 115 ? 4.920 -0.168 -2.962 1.00 94.81 115 VAL A C 1
ATOM 857 O O . VAL A 1 115 ? 5.750 -1.069 -2.971 1.00 94.81 115 VAL A O 1
ATOM 860 N N . SER A 1 116 ? 5.184 1.068 -3.375 1.00 94.94 116 SER A N 1
ATOM 861 C CA . SER A 1 116 ? 6.542 1.564 -3.622 1.00 94.94 116 SER A CA 1
ATOM 862 C C . SER A 1 116 ? 6.951 2.512 -2.502 1.00 94.94 116 SER A C 1
ATOM 864 O O . SER A 1 116 ? 6.100 3.263 -2.013 1.00 94.94 116 SER A O 1
ATOM 866 N N . VAL A 1 117 ? 8.232 2.520 -2.147 1.00 95.38 117 VAL A N 1
ATOM 867 C CA . VAL A 1 117 ? 8.770 3.314 -1.038 1.00 95.38 117 VAL A CA 1
ATOM 868 C C . VAL A 1 117 ? 9.835 4.269 -1.561 1.00 95.38 117 VAL A C 1
ATOM 870 O O . VAL A 1 117 ? 10.742 3.854 -2.275 1.00 95.38 117 VAL A O 1
ATOM 873 N N . LEU A 1 118 ? 9.703 5.548 -1.224 1.00 96.25 118 LEU A N 1
ATOM 874 C CA . LEU A 1 118 ? 10.740 6.561 -1.383 1.00 96.25 118 LEU A CA 1
ATOM 875 C C . LEU A 1 118 ? 11.401 6.774 -0.022 1.00 96.25 118 LEU A C 1
ATOM 877 O O . LEU A 1 118 ? 10.733 7.189 0.924 1.00 96.25 118 LEU A O 1
ATOM 881 N N . THR A 1 119 ? 12.707 6.548 0.062 1.00 94.75 119 THR A N 1
ATOM 882 C CA . THR A 1 119 ? 13.503 6.937 1.230 1.00 94.75 119 THR A CA 1
ATOM 883 C C . THR A 1 119 ? 13.990 8.366 1.033 1.00 94.75 119 THR A C 1
ATOM 885 O O . THR A 1 119 ? 14.682 8.670 0.062 1.00 94.75 119 THR A O 1
ATOM 888 N N . ARG A 1 120 ? 13.593 9.271 1.928 1.00 92.62 120 ARG A N 1
ATOM 889 C CA . ARG A 1 120 ? 14.014 10.676 1.900 1.00 92.62 120 ARG A CA 1
ATOM 890 C C . ARG A 1 120 ? 15.430 10.832 2.457 1.00 92.62 120 ARG A C 1
ATOM 892 O O . ARG A 1 120 ? 15.960 9.941 3.115 1.00 92.62 120 ARG A O 1
ATOM 899 N N . ALA A 1 121 ? 16.029 12.001 2.230 1.00 91.38 121 ALA A N 1
ATOM 900 C CA . ALA A 1 121 ? 17.382 12.314 2.700 1.00 91.38 121 ALA A CA 1
ATOM 901 C C . ALA A 1 121 ? 17.534 12.260 4.234 1.00 91.38 121 ALA A C 1
ATOM 903 O O . ALA A 1 121 ? 18.625 11.999 4.729 1.00 91.38 121 ALA A O 1
ATOM 904 N N . ASP A 1 122 ? 16.448 12.479 4.981 1.00 93.50 122 ASP A N 1
ATOM 905 C CA . ASP A 1 122 ? 16.404 12.362 6.445 1.00 93.50 122 ASP A CA 1
ATOM 906 C C . ASP A 1 122 ? 16.181 10.917 6.941 1.00 93.50 122 ASP A C 1
ATOM 908 O O . ASP A 1 122 ? 16.040 10.689 8.140 1.00 93.50 122 ASP A O 1
ATOM 912 N N . GLY A 1 123 ? 16.129 9.939 6.029 1.00 92.94 123 GLY A N 1
ATOM 913 C CA . GLY A 1 123 ? 15.858 8.532 6.320 1.00 92.94 123 GLY A CA 1
ATOM 914 C C . GLY A 1 123 ? 14.375 8.190 6.485 1.00 92.94 123 GLY A C 1
ATOM 915 O O . GLY A 1 123 ? 14.044 7.016 6.636 1.00 92.94 123 GLY A O 1
ATOM 916 N N . SER A 1 124 ? 13.466 9.171 6.438 1.00 93.50 124 SER A N 1
ATOM 917 C CA . SER A 1 124 ? 12.029 8.899 6.509 1.00 93.50 124 SER A CA 1
ATOM 918 C C . SER A 1 124 ? 11.516 8.232 5.231 1.00 93.50 124 SER A C 1
ATOM 920 O O . SER A 1 124 ? 11.950 8.541 4.120 1.00 93.50 124 SER A O 1
ATOM 922 N N . GLU A 1 125 ? 10.548 7.328 5.377 1.00 94.38 125 GLU A N 1
ATOM 923 C CA . GLU A 1 125 ? 9.909 6.653 4.248 1.00 94.38 125 GLU A CA 1
ATOM 924 C C . GLU A 1 125 ? 8.619 7.362 3.821 1.00 94.38 125 GLU A C 1
ATOM 926 O O . GLU A 1 125 ? 7.726 7.630 4.631 1.00 94.38 125 GLU A O 1
ATOM 931 N N . GLU A 1 126 ? 8.469 7.591 2.519 1.00 95.06 126 GLU A N 1
ATOM 932 C CA . GLU A 1 126 ? 7.192 7.890 1.882 1.00 95.06 126 GLU A CA 1
ATOM 933 C C . GLU A 1 126 ? 6.689 6.662 1.130 1.00 95.06 126 GLU A C 1
ATOM 935 O O . GLU A 1 126 ? 7.319 6.173 0.193 1.00 95.06 126 GLU A O 1
ATOM 940 N N . ARG A 1 127 ? 5.523 6.161 1.533 1.00 94.88 127 ARG A N 1
ATOM 941 C CA . ARG A 1 127 ? 4.910 4.971 0.944 1.00 94.88 127 ARG A CA 1
ATOM 942 C C . ARG A 1 127 ? 3.794 5.383 0.002 1.00 94.88 127 ARG A C 1
ATOM 944 O O . ARG A 1 127 ? 2.882 6.111 0.392 1.00 94.88 127 ARG A O 1
ATOM 951 N N . PHE A 1 128 ? 3.834 4.863 -1.217 1.00 94.38 128 PHE A N 1
ATOM 952 C CA . PHE A 1 128 ? 2.790 5.079 -2.208 1.00 94.38 128 PHE A CA 1
ATOM 953 C C . PHE A 1 128 ? 2.059 3.762 -2.511 1.00 94.38 128 PHE A C 1
ATOM 955 O O . PHE A 1 128 ? 2.665 2.859 -3.100 1.00 94.38 128 PHE A O 1
ATOM 962 N N . PRO A 1 129 ? 0.777 3.625 -2.118 1.00 94.00 129 PRO A N 1
ATOM 963 C CA . PRO A 1 129 ? -0.011 2.437 -2.409 1.00 94.00 129 PRO A CA 1
ATOM 964 C C . PRO A 1 129 ? -0.667 2.538 -3.792 1.00 94.00 129 PRO A C 1
ATOM 966 O O . PRO A 1 129 ? -1.472 3.430 -4.066 1.00 94.00 129 PRO A O 1
ATOM 969 N N . HIS A 1 130 ? -0.379 1.576 -4.664 1.00 93.81 130 HIS A N 1
ATOM 970 C CA . HIS A 1 130 ? -0.853 1.541 -6.053 1.00 93.81 130 HIS A CA 1
ATOM 971 C C . HIS A 1 130 ? -2.288 0.978 -6.151 1.00 93.81 130 HIS A C 1
ATOM 973 O O . HIS A 1 130 ? -2.536 -0.060 -6.767 1.00 93.81 130 HIS A O 1
ATOM 979 N N . LEU A 1 131 ? -3.251 1.660 -5.513 1.00 87.38 131 LEU A N 1
ATOM 980 C CA . LEU A 1 131 ? -4.631 1.180 -5.319 1.00 87.38 131 LEU A CA 1
ATOM 981 C C . LEU A 1 131 ? -5.522 1.292 -6.560 1.00 87.38 131 LEU A C 1
ATOM 983 O O . LEU A 1 131 ? -6.261 0.363 -6.876 1.00 87.38 131 LEU A O 1
ATOM 987 N N . VAL A 1 132 ? -5.512 2.441 -7.242 1.00 73.25 132 VAL A N 1
ATOM 988 C CA . VAL A 1 132 ? -6.577 2.766 -8.207 1.00 73.25 132 VAL A CA 1
ATOM 989 C C . VAL A 1 132 ? -6.111 2.554 -9.640 1.00 73.25 132 VAL A C 1
ATOM 991 O O . VAL A 1 132 ? -6.461 1.539 -10.243 1.00 73.25 132 VAL A O 1
ATOM 994 N N . THR A 1 133 ? -5.318 3.469 -10.199 1.00 66.50 133 THR A N 1
ATOM 995 C CA . THR A 1 133 ? -5.013 3.437 -11.635 1.00 66.50 133 THR A CA 1
ATOM 996 C C . THR A 1 133 ? -3.544 3.294 -11.986 1.00 66.50 133 THR A C 1
ATOM 998 O O . THR A 1 133 ? -3.300 2.948 -13.126 1.00 66.50 133 THR A O 1
ATOM 1001 N N . ASP A 1 134 ? -2.573 3.446 -11.081 1.00 80.44 134 ASP A N 1
ATOM 1002 C CA . ASP A 1 134 ? -1.141 3.470 -11.450 1.00 80.44 134 ASP A CA 1
ATOM 1003 C C . ASP A 1 134 ? -0.642 2.236 -12.214 1.00 80.44 134 ASP A C 1
ATOM 1005 O O . ASP A 1 134 ? -0.050 2.380 -13.280 1.00 80.44 134 ASP A O 1
ATOM 1009 N N . ARG A 1 135 ? -0.971 1.027 -11.751 1.00 89.56 135 ARG A N 1
ATOM 1010 C CA . ARG A 1 135 ? -0.653 -0.242 -12.444 1.00 89.56 135 ARG A CA 1
ATOM 1011 C C . ARG A 1 135 ? -1.447 -0.454 -13.748 1.00 89.56 135 ARG A C 1
ATOM 1013 O O . ARG A 1 135 ? -0.981 -1.109 -14.677 1.00 89.56 135 ARG A O 1
ATOM 1020 N N . ALA A 1 136 ? -2.658 0.097 -13.821 1.00 86.50 136 ALA A N 1
ATOM 1021 C CA . ALA A 1 136 ? -3.637 -0.210 -14.862 1.00 86.50 136 ALA A CA 1
ATOM 1022 C C . ALA A 1 136 ? -3.588 0.777 -16.039 1.00 86.50 136 ALA A C 1
ATOM 1024 O O . ALA A 1 136 ? -4.388 0.651 -16.967 1.00 86.50 136 ALA A O 1
ATOM 1025 N N . LYS A 1 137 ? -2.690 1.774 -16.007 1.00 88.94 137 LYS A N 1
ATOM 1026 C CA . LYS A 1 137 ? -2.629 2.807 -17.048 1.00 88.94 137 LYS A CA 1
ATOM 1027 C C . LYS A 1 137 ? -2.121 2.232 -18.378 1.00 88.94 137 LYS A C 1
ATOM 1029 O O . LYS A 1 137 ? -1.289 1.319 -18.376 1.00 88.94 137 LYS A O 1
ATOM 1034 N N . PRO A 1 138 ? -2.572 2.788 -19.517 1.00 87.62 138 PRO A N 1
ATOM 1035 C CA . PRO A 1 138 ? -2.053 2.413 -20.827 1.00 87.62 138 PRO A CA 1
ATOM 1036 C C . PRO A 1 138 ? -0.533 2.551 -20.905 1.00 87.62 138 PRO A C 1
ATOM 1038 O O . PRO A 1 138 ? 0.021 3.582 -20.525 1.00 87.62 138 PRO A O 1
ATOM 1041 N N . GLY A 1 139 ? 0.131 1.514 -21.417 1.00 87.56 139 GLY A N 1
ATOM 1042 C CA . GLY A 1 139 ? 1.591 1.484 -21.569 1.00 87.56 139 GLY A CA 1
ATOM 1043 C C . GLY A 1 139 ? 2.372 1.143 -20.294 1.00 87.56 139 GLY A C 1
ATOM 1044 O O . GLY A 1 139 ? 3.600 1.146 -20.334 1.00 87.56 139 GLY A O 1
ATOM 1045 N N . VAL A 1 140 ? 1.694 0.822 -19.186 1.00 93.56 140 VAL A N 1
ATOM 1046 C CA . VAL A 1 140 ? 2.332 0.312 -17.963 1.00 93.56 140 VAL A CA 1
ATOM 1047 C C . VAL A 1 140 ? 2.309 -1.216 -17.967 1.00 93.56 140 VAL A C 1
ATOM 1049 O O . VAL A 1 140 ? 1.256 -1.811 -18.200 1.00 93.56 140 VAL A O 1
ATOM 1052 N N . ILE A 1 141 ? 3.442 -1.852 -17.673 1.00 96.19 141 ILE A N 1
ATOM 1053 C CA . ILE A 1 141 ? 3.532 -3.291 -17.377 1.00 96.19 141 ILE A CA 1
ATOM 1054 C C . ILE A 1 141 ? 4.249 -3.516 -16.048 1.00 96.19 141 ILE A C 1
ATOM 1056 O O . ILE A 1 141 ? 4.985 -2.644 -15.593 1.00 96.19 141 ILE A O 1
ATOM 1060 N N . ALA A 1 142 ? 4.056 -4.682 -15.440 1.00 97.31 142 ALA A N 1
ATOM 1061 C CA . ALA A 1 142 ? 4.795 -5.105 -14.258 1.00 97.31 142 ALA A CA 1
ATOM 1062 C C . ALA A 1 142 ? 5.736 -6.249 -14.623 1.00 97.31 142 ALA A C 1
ATOM 1064 O O . ALA A 1 142 ? 5.303 -7.213 -15.250 1.00 97.31 142 ALA A O 1
ATOM 1065 N N . VAL A 1 143 ? 7.001 -6.172 -14.215 1.00 98.38 143 VAL A N 1
ATOM 1066 C CA . VAL A 1 143 ? 7.954 -7.279 -14.361 1.00 98.38 143 VAL A CA 1
ATOM 1067 C C . VAL A 1 143 ? 8.517 -7.692 -13.010 1.00 98.38 143 VAL A C 1
ATOM 1069 O O . VAL A 1 143 ? 8.770 -6.854 -12.145 1.00 98.38 143 VAL A O 1
ATOM 1072 N N . ASN A 1 144 ? 8.694 -8.993 -12.824 1.00 97.75 144 ASN A N 1
ATOM 1073 C CA . ASN A 1 144 ? 9.302 -9.568 -11.631 1.00 97.75 144 ASN A CA 1
ATOM 1074 C C . ASN A 1 144 ? 10.845 -9.561 -11.724 1.00 97.75 144 ASN A C 1
ATOM 1076 O O . ASN A 1 144 ? 11.416 -9.073 -12.703 1.00 97.75 144 ASN A O 1
ATOM 1080 N N . GLN A 1 145 ? 11.532 -10.143 -10.737 1.00 97.56 145 GLN A N 1
ATOM 1081 C CA . GLN A 1 145 ? 13.002 -10.233 -10.713 1.00 97.56 145 GLN A CA 1
ATOM 1082 C C . GLN A 1 145 ? 13.597 -11.086 -11.852 1.00 97.56 145 GLN A C 1
ATOM 1084 O O . GLN A 1 145 ? 14.797 -11.044 -12.103 1.00 97.56 145 GLN A O 1
ATOM 1089 N N . ARG A 1 146 ? 12.766 -11.829 -12.595 1.00 98.25 146 ARG A N 1
ATOM 1090 C CA . ARG A 1 146 ? 13.154 -12.570 -13.806 1.00 98.25 146 ARG A CA 1
ATOM 1091 C C . ARG A 1 146 ? 12.890 -11.788 -15.097 1.00 98.25 146 ARG A C 1
ATOM 1093 O O . ARG A 1 146 ? 12.964 -12.365 -16.177 1.00 98.25 146 ARG A O 1
ATOM 1100 N N . ALA A 1 147 ? 12.560 -10.497 -15.002 1.00 98.50 147 ALA A N 1
ATOM 1101 C CA . ALA A 1 147 ? 12.256 -9.613 -16.129 1.00 98.50 147 ALA A CA 1
ATOM 1102 C C . ALA A 1 147 ? 11.066 -10.061 -17.006 1.00 98.50 147 ALA A C 1
ATOM 1104 O O . ALA A 1 147 ? 10.961 -9.675 -18.177 1.00 98.50 147 ALA A O 1
ATOM 1105 N N . VAL A 1 148 ? 10.152 -10.860 -16.448 1.00 98.50 148 VAL A N 1
ATOM 1106 C CA . VAL A 1 148 ? 8.923 -11.306 -17.117 1.00 98.50 148 VAL A CA 1
ATOM 1107 C C . VAL A 1 148 ? 7.693 -10.740 -16.420 1.00 98.50 148 VAL A C 1
ATOM 1109 O O . VAL A 1 148 ? 7.710 -10.462 -15.219 1.00 98.50 148 VAL A O 1
ATOM 1112 N N . ARG A 1 149 ? 6.616 -10.561 -17.188 1.00 98.12 149 ARG A N 1
ATOM 1113 C CA . ARG A 1 149 ? 5.297 -10.252 -16.631 1.00 98.12 149 ARG A CA 1
ATOM 1114 C C . ARG A 1 149 ? 4.773 -11.465 -15.859 1.00 98.12 149 ARG A C 1
ATOM 1116 O O . ARG A 1 149 ? 5.076 -12.600 -16.213 1.00 98.12 149 ARG A O 1
ATOM 1123 N N . PHE A 1 150 ? 3.999 -11.214 -14.809 1.00 97.56 150 PHE A N 1
ATOM 1124 C CA . PHE A 1 150 ? 3.477 -12.263 -13.921 1.00 97.56 150 PHE A CA 1
ATOM 1125 C C . PHE A 1 150 ? 2.000 -12.074 -13.553 1.00 97.56 150 PHE A C 1
ATOM 1127 O O . PHE A 1 150 ? 1.418 -12.921 -12.883 1.00 97.56 150 PHE A O 1
ATOM 1134 N N . VAL A 1 151 ? 1.379 -10.964 -13.967 1.00 96.25 151 VAL A N 1
ATOM 1135 C CA . VAL A 1 151 ? -0.003 -10.641 -13.611 1.00 96.25 151 VAL A CA 1
ATOM 1136 C C . VAL A 1 151 ? -0.635 -9.704 -14.634 1.00 96.25 151 VAL A C 1
ATOM 1138 O O . VAL A 1 151 ? 0.039 -8.900 -15.278 1.00 96.25 151 VAL A O 1
ATOM 1141 N N . ASN A 1 152 ? -1.963 -9.754 -14.735 1.00 95.12 152 ASN A N 1
ATOM 1142 C CA . ASN A 1 152 ? -2.740 -8.707 -15.384 1.00 95.12 152 ASN A CA 1
ATOM 1143 C C . ASN A 1 152 ? -2.677 -7.427 -14.537 1.00 95.12 152 ASN A C 1
ATOM 1145 O O . ASN A 1 152 ? -3.330 -7.337 -13.493 1.00 95.12 152 ASN A O 1
ATOM 1149 N N . GLU A 1 153 ? -1.953 -6.406 -14.990 1.00 94.38 153 GLU A N 1
ATOM 1150 C CA . GLU A 1 153 ? -1.753 -5.180 -14.208 1.00 94.38 153 GLU A CA 1
ATOM 1151 C C . GLU A 1 153 ? -3.038 -4.347 -14.051 1.00 94.38 153 GLU A C 1
ATOM 1153 O O . GLU A 1 153 ? -3.099 -3.448 -13.216 1.00 94.38 153 GLU A O 1
ATOM 1158 N N . SER A 1 154 ? -4.089 -4.655 -14.822 1.00 90.94 154 SER A N 1
ATOM 1159 C CA . SER A 1 154 ? -5.418 -4.045 -14.675 1.00 90.94 154 SER A CA 1
ATOM 1160 C C . SER A 1 154 ? -6.338 -4.774 -13.685 1.00 90.94 154 SER A C 1
ATOM 1162 O O . SER A 1 154 ? -7.347 -4.202 -13.270 1.00 90.94 154 SER A O 1
ATOM 1164 N N . SER A 1 155 ? -5.977 -5.983 -13.231 1.00 90.94 155 SER A N 1
ATOM 1165 C CA . SER A 1 155 ? -6.714 -6.723 -12.186 1.00 90.94 155 SER A CA 1
ATOM 1166 C C . SER A 1 155 ? -6.729 -5.969 -10.856 1.00 90.94 155 SER A C 1
ATOM 1168 O O . SER A 1 155 ? -5.930 -5.056 -10.680 1.00 90.94 155 SER A O 1
ATOM 1170 N N . SER A 1 156 ? -7.620 -6.296 -9.914 1.00 91.25 156 SER A N 1
ATOM 1171 C CA . SER A 1 156 ? -7.717 -5.567 -8.635 1.00 91.25 156 SER A CA 1
ATOM 1172 C C . SER A 1 156 ? -6.365 -5.478 -7.907 1.00 91.25 156 SER A C 1
ATOM 1174 O O . SER A 1 156 ? -5.518 -6.361 -8.029 1.00 91.25 156 SER A O 1
ATOM 1176 N N . TYR A 1 157 ? -6.150 -4.420 -7.121 1.00 91.38 157 TYR A N 1
ATOM 1177 C CA . TYR A 1 157 ? -4.912 -4.250 -6.349 1.00 91.38 157 TYR A CA 1
ATOM 1178 C C . TYR A 1 157 ? -4.661 -5.422 -5.376 1.00 91.38 157 TYR A C 1
ATOM 1180 O O . TYR A 1 157 ? -3.508 -5.787 -5.159 1.00 91.38 157 TYR A O 1
ATOM 1188 N N . HIS A 1 158 ? -5.724 -6.070 -4.878 1.00 91.56 158 HIS A N 1
ATOM 1189 C CA . HIS A 1 158 ? -5.626 -7.328 -4.133 1.00 91.56 158 HIS A CA 1
ATOM 1190 C C . HIS A 1 158 ? -5.097 -8.480 -4.970 1.00 91.56 158 HIS A C 1
ATOM 1192 O O . HIS A 1 158 ? -4.198 -9.179 -4.524 1.00 91.56 158 HIS A O 1
ATOM 1198 N N . HIS A 1 159 ? -5.640 -8.680 -6.170 1.00 92.19 159 HIS A N 1
ATOM 1199 C CA . HIS A 1 159 ? -5.199 -9.757 -7.047 1.00 92.19 159 HIS A CA 1
ATOM 1200 C C . HIS A 1 159 ? -3.747 -9.550 -7.492 1.00 92.19 159 HIS A C 1
ATOM 1202 O O . HIS A 1 159 ? -2.958 -10.488 -7.485 1.00 92.19 159 HIS A O 1
ATOM 1208 N N . PHE A 1 160 ? -3.360 -8.304 -7.785 1.00 94.75 160 PHE A N 1
ATOM 1209 C CA . PHE A 1 160 ? -1.968 -7.960 -8.063 1.00 94.75 160 PHE A CA 1
ATOM 1210 C C . PHE A 1 160 ? -1.051 -8.312 -6.887 1.00 94.75 160 PHE A C 1
ATOM 1212 O O . PHE A 1 160 ? -0.022 -8.952 -7.076 1.00 94.75 160 PHE A O 1
ATOM 1219 N N . ALA A 1 161 ? -1.418 -7.905 -5.670 1.00 93.62 161 ALA A N 1
ATOM 1220 C CA . ALA A 1 161 ? -0.615 -8.189 -4.487 1.00 93.62 161 ALA A CA 1
ATOM 1221 C C . ALA A 1 161 ? -0.588 -9.686 -4.131 1.00 93.62 161 ALA A C 1
ATOM 1223 O O . ALA A 1 161 ? 0.436 -10.159 -3.657 1.00 93.62 161 ALA A O 1
ATOM 1224 N N . SER A 1 162 ? -1.661 -10.435 -4.408 1.00 92.25 162 SER A N 1
ATOM 1225 C CA . SER A 1 162 ? -1.659 -11.901 -4.316 1.00 92.25 162 SER A CA 1
ATOM 1226 C C . SER A 1 162 ? -0.623 -12.493 -5.270 1.00 92.25 162 SER A C 1
ATOM 1228 O O . SER A 1 162 ? 0.258 -13.214 -4.828 1.00 92.25 162 SER A O 1
ATOM 1230 N N . ALA A 1 163 ? -0.622 -12.077 -6.541 1.00 94.44 163 ALA A N 1
ATOM 1231 C CA . ALA A 1 163 ? 0.368 -12.536 -7.517 1.00 94.44 163 ALA A CA 1
ATOM 1232 C C . ALA A 1 163 ? 1.815 -12.185 -7.117 1.00 94.44 163 ALA A C 1
ATOM 1234 O O . ALA A 1 163 ? 2.742 -12.938 -7.410 1.00 94.44 163 ALA A O 1
ATOM 1235 N N . MET A 1 164 ? 2.028 -11.061 -6.418 1.00 94.75 164 MET A N 1
ATOM 1236 C CA . MET A 1 164 ? 3.331 -10.730 -5.823 1.00 94.75 164 MET A CA 1
ATOM 1237 C C . MET A 1 164 ? 3.748 -11.699 -4.708 1.00 94.75 164 MET A C 1
ATOM 1239 O O . MET A 1 164 ? 4.938 -11.905 -4.502 1.00 94.75 164 MET A O 1
ATOM 1243 N N . GLN A 1 165 ? 2.786 -12.259 -3.974 1.00 92.25 165 GLN A N 1
ATOM 1244 C CA . GLN A 1 165 ? 3.014 -13.174 -2.852 1.00 92.25 165 GLN A CA 1
ATOM 1245 C C . GLN A 1 165 ? 3.152 -14.636 -3.299 1.00 92.25 165 GLN A C 1
ATOM 1247 O O . GLN A 1 165 ? 3.739 -15.430 -2.569 1.00 92.25 165 GLN A O 1
ATOM 1252 N N . ASP A 1 166 ? 2.666 -14.977 -4.496 1.00 92.19 166 ASP A N 1
ATOM 1253 C CA . ASP A 1 166 ? 2.651 -16.349 -5.021 1.00 92.19 166 ASP A CA 1
ATOM 1254 C C . ASP A 1 166 ? 4.051 -16.906 -5.346 1.00 92.19 166 ASP A C 1
ATOM 1256 O O . ASP A 1 166 ? 4.238 -18.122 -5.384 1.00 92.19 166 ASP A O 1
ATOM 1260 N N . ALA A 1 167 ? 5.046 -16.042 -5.581 1.00 91.88 167 ALA A N 1
ATOM 1261 C CA . ALA A 1 167 ? 6.425 -16.451 -5.841 1.00 91.88 167 ALA A CA 1
ATOM 1262 C C . ALA A 1 167 ? 7.431 -15.409 -5.341 1.00 91.88 167 ALA A C 1
ATOM 1264 O O . ALA A 1 167 ? 7.219 -14.204 -5.491 1.00 91.88 167 ALA A O 1
ATOM 1265 N N . ALA A 1 168 ? 8.562 -15.868 -4.798 1.00 91.56 168 ALA A N 1
ATOM 1266 C CA . ALA A 1 168 ? 9.590 -14.993 -4.236 1.00 91.56 168 ALA A CA 1
ATOM 1267 C C . ALA A 1 168 ? 10.164 -14.015 -5.275 1.00 91.56 168 ALA A C 1
ATOM 1269 O O . ALA A 1 168 ? 10.464 -12.872 -4.940 1.00 91.56 168 ALA A O 1
ATOM 1270 N N . GLU A 1 169 ? 10.270 -14.419 -6.545 1.00 93.56 169 GLU A N 1
ATOM 1271 C CA . GLU A 1 169 ? 10.727 -13.519 -7.604 1.00 93.56 169 GLU A CA 1
ATOM 1272 C C . GLU A 1 169 ? 9.745 -12.382 -7.924 1.00 93.56 169 GLU A C 1
ATOM 1274 O O . GLU A 1 169 ? 10.166 -11.393 -8.523 1.00 93.56 169 GLU A O 1
ATOM 1279 N N . ASN A 1 170 ? 8.466 -12.483 -7.542 1.00 95.25 170 ASN A N 1
ATOM 1280 C CA . ASN A 1 170 ? 7.446 -11.472 -7.840 1.00 95.25 170 ASN A CA 1
ATOM 1281 C C . ASN A 1 170 ? 7.450 -10.292 -6.850 1.00 95.25 170 ASN A C 1
ATOM 1283 O O . ASN A 1 170 ? 6.763 -9.298 -7.098 1.00 95.25 170 ASN A O 1
ATOM 1287 N N . ALA A 1 171 ? 8.231 -10.359 -5.764 1.00 92.62 171 ALA A N 1
ATOM 1288 C CA . ALA A 1 171 ? 8.360 -9.290 -4.776 1.00 92.62 171 ALA A CA 1
ATOM 1289 C C . ALA A 1 171 ? 9.831 -9.092 -4.323 1.00 92.62 171 ALA A C 1
ATOM 1291 O O . ALA A 1 171 ? 10.386 -9.965 -3.655 1.00 92.62 171 ALA A O 1
ATOM 1292 N N . PRO A 1 172 ? 10.466 -7.934 -4.602 1.00 93.50 172 PRO A N 1
ATOM 1293 C CA . PRO A 1 172 ? 9.896 -6.769 -5.277 1.00 93.50 172 PRO A CA 1
ATOM 1294 C C . PRO A 1 172 ? 9.682 -7.001 -6.782 1.00 93.50 172 PRO A C 1
ATOM 1296 O O . PRO A 1 172 ? 10.288 -7.876 -7.394 1.00 93.50 172 PRO A O 1
ATOM 1299 N N . CYS A 1 173 ? 8.839 -6.175 -7.393 1.00 95.81 173 CYS A N 1
ATOM 1300 C CA . CYS A 1 173 ? 8.641 -6.102 -8.842 1.00 95.81 173 CYS A CA 1
ATOM 1301 C C . CYS A 1 173 ? 8.773 -4.652 -9.316 1.00 95.81 173 CYS A C 1
ATOM 1303 O O . CYS A 1 173 ? 8.667 -3.723 -8.514 1.00 95.81 173 CYS A O 1
ATOM 1305 N N . PHE A 1 174 ? 8.916 -4.447 -10.623 1.00 97.38 174 PHE A N 1
ATOM 1306 C CA . PHE A 1 174 ? 9.021 -3.120 -11.223 1.00 97.38 174 PHE A CA 1
ATOM 1307 C C . PHE A 1 174 ? 7.813 -2.821 -12.101 1.00 97.38 174 PHE A C 1
ATOM 1309 O O . PHE A 1 174 ? 7.482 -3.597 -12.998 1.00 97.38 174 PHE A O 1
ATOM 1316 N N . LEU A 1 175 ? 7.177 -1.670 -11.869 1.00 97.19 175 LEU A N 1
ATOM 1317 C CA . LEU A 1 175 ? 6.269 -1.084 -12.849 1.00 97.19 175 LEU A CA 1
ATOM 1318 C C . LEU A 1 175 ? 7.098 -0.321 -13.883 1.00 97.19 175 LEU A C 1
ATOM 1320 O O . LEU A 1 175 ? 7.922 0.517 -13.525 1.00 97.19 175 LEU A O 1
ATOM 1324 N N . LEU A 1 176 ? 6.866 -0.603 -15.159 1.00 97.06 176 LEU A N 1
ATOM 1325 C CA . LEU A 1 176 ? 7.607 -0.040 -16.278 1.00 97.06 176 LEU A CA 1
ATOM 1326 C C . LEU A 1 176 ? 6.645 0.690 -17.217 1.00 97.06 176 LEU A C 1
ATOM 1328 O O . LEU A 1 176 ? 5.630 0.127 -17.628 1.00 97.06 176 LEU A O 1
ATOM 1332 N N . CYS A 1 177 ? 6.989 1.916 -17.612 1.00 95.56 177 CYS A N 1
ATOM 1333 C CA . CYS A 1 177 ? 6.328 2.632 -18.704 1.00 95.56 177 CYS A CA 1
ATOM 1334 C C . CYS A 1 177 ? 7.336 3.403 -19.571 1.00 95.56 177 CYS A C 1
ATOM 1336 O O . CYS A 1 177 ? 8.451 3.675 -19.124 1.00 95.56 177 CYS A O 1
ATOM 1338 N N . ASP A 1 178 ? 6.963 3.726 -20.812 1.00 95.31 178 ASP A N 1
ATOM 1339 C CA . ASP A 1 178 ? 7.801 4.551 -21.682 1.00 95.31 178 ASP A CA 1
ATOM 1340 C C . ASP A 1 178 ? 7.632 6.052 -21.388 1.00 95.31 178 ASP A C 1
ATOM 1342 O O . ASP A 1 178 ? 6.791 6.473 -20.588 1.00 95.31 178 ASP A O 1
ATOM 1346 N N . ALA A 1 179 ? 8.427 6.890 -22.056 1.00 94.12 179 ALA A N 1
ATOM 1347 C CA . ALA A 1 179 ? 8.383 8.335 -21.853 1.00 94.12 179 ALA A CA 1
ATOM 1348 C C . ALA A 1 179 ? 7.012 8.953 -22.190 1.00 94.12 179 ALA A C 1
ATOM 1350 O O . ALA A 1 179 ? 6.626 9.946 -21.573 1.00 94.12 179 ALA A O 1
ATOM 1351 N N . GLN A 1 180 ? 6.258 8.387 -23.141 1.00 93.62 180 GLN A N 1
ATOM 1352 C CA . GLN A 1 180 ? 4.941 8.908 -23.521 1.00 93.62 180 GLN A CA 1
ATOM 1353 C C . GLN A 1 180 ? 3.904 8.614 -22.437 1.00 93.62 180 GLN A C 1
ATOM 1355 O O . GLN A 1 180 ? 3.179 9.519 -22.016 1.00 93.62 180 GLN A O 1
ATOM 1360 N N . ALA A 1 181 ? 3.864 7.375 -21.948 1.00 93.31 181 ALA A N 1
ATOM 1361 C CA . ALA A 1 181 ? 3.011 6.977 -20.836 1.00 93.31 181 ALA A CA 1
ATOM 1362 C C . ALA A 1 181 ? 3.375 7.747 -19.557 1.00 93.31 181 ALA A C 1
ATOM 1364 O O . ALA A 1 181 ? 2.484 8.287 -18.897 1.00 93.31 181 ALA A O 1
ATOM 1365 N N . MET A 1 182 ? 4.671 7.896 -19.263 1.00 94.94 182 MET A N 1
ATOM 1366 C CA . MET A 1 182 ? 5.154 8.669 -18.119 1.00 94.94 182 MET A CA 1
ATOM 1367 C C . MET A 1 182 ? 4.717 10.140 -18.199 1.00 94.94 182 MET A C 1
ATOM 1369 O O . MET A 1 182 ? 4.111 10.650 -17.254 1.00 94.94 182 MET A O 1
ATOM 1373 N N . LYS A 1 183 ? 4.932 10.812 -19.344 1.00 95.06 183 LYS A N 1
ATOM 1374 C CA . LYS A 1 183 ? 4.501 12.207 -19.570 1.00 95.06 183 LYS A CA 1
ATOM 1375 C C . LYS A 1 183 ? 2.980 12.357 -19.456 1.00 95.06 183 LYS A C 1
ATOM 1377 O O . LYS A 1 183 ? 2.513 13.349 -18.909 1.00 95.06 183 LYS A O 1
ATOM 1382 N N . ARG A 1 184 ? 2.196 11.396 -19.954 1.00 94.44 184 ARG A N 1
ATOM 1383 C CA . ARG A 1 184 ? 0.729 11.500 -19.974 1.00 94.44 184 ARG A CA 1
ATOM 1384 C C . ARG A 1 184 ? 0.081 11.189 -18.631 1.00 94.44 184 ARG A C 1
ATOM 1386 O O . ARG A 1 184 ? -0.952 11.771 -18.308 1.00 94.44 184 ARG A O 1
ATOM 1393 N N . TYR A 1 185 ? 0.648 10.256 -17.876 1.00 93.06 185 TYR A N 1
ATOM 1394 C CA . TYR A 1 185 ? -0.067 9.644 -16.767 1.00 93.06 185 TYR A CA 1
ATOM 1395 C C . TYR A 1 185 ? 0.669 9.634 -15.426 1.00 93.06 185 TYR A C 1
ATOM 1397 O O . TYR A 1 185 ? 0.020 9.460 -14.389 1.00 93.06 185 TYR A O 1
ATOM 1405 N N . GLY A 1 186 ? 1.992 9.788 -15.423 1.00 94.31 186 GLY A N 1
ATOM 1406 C CA . GLY A 1 186 ? 2.813 9.560 -14.239 1.00 94.31 186 GLY A CA 1
ATOM 1407 C C . GLY A 1 186 ? 2.850 8.095 -13.781 1.00 94.31 186 GLY A C 1
ATOM 1408 O O . GLY A 1 186 ? 2.084 7.248 -14.257 1.00 94.31 186 GLY A O 1
ATOM 1409 N N . LEU A 1 187 ? 3.711 7.808 -12.806 1.00 94.19 187 LEU A N 1
ATOM 1410 C CA . LEU A 1 187 ? 3.907 6.475 -12.240 1.00 94.19 187 LEU A CA 1
ATOM 1411 C C . LEU A 1 187 ? 4.272 6.576 -10.752 1.00 94.19 187 LEU A C 1
ATOM 1413 O O . LEU A 1 187 ? 5.332 7.088 -10.396 1.00 94.19 187 LEU A O 1
ATOM 1417 N N . GLY A 1 188 ? 3.389 6.092 -9.876 1.00 94.25 188 GLY A N 1
ATOM 1418 C CA . GLY A 1 188 ? 3.591 6.191 -8.431 1.00 94.25 188 GLY A CA 1
ATOM 1419 C C . GLY A 1 188 ? 3.628 7.645 -7.945 1.00 94.25 188 GLY A C 1
ATOM 1420 O O . GLY A 1 188 ? 2.727 8.433 -8.242 1.00 94.25 188 GLY A O 1
ATOM 1421 N N . LEU A 1 189 ? 4.690 8.017 -7.223 1.00 95.06 189 LEU A N 1
ATOM 1422 C CA . LEU A 1 189 ? 4.927 9.406 -6.804 1.00 95.06 189 LEU A CA 1
ATOM 1423 C C . LEU A 1 189 ? 5.231 10.340 -7.983 1.00 95.06 189 LEU A C 1
ATOM 1425 O O . LEU A 1 189 ? 5.001 11.546 -7.876 1.00 95.06 189 LEU A O 1
ATOM 1429 N N . ALA A 1 190 ? 5.701 9.801 -9.110 1.00 95.31 190 ALA A N 1
ATOM 1430 C CA . ALA A 1 190 ? 6.062 10.605 -10.262 1.00 95.31 190 ALA A CA 1
ATOM 1431 C C . ALA A 1 190 ? 4.809 11.121 -10.988 1.00 95.31 190 ALA A C 1
ATOM 1433 O O . ALA A 1 190 ? 3.887 10.366 -11.313 1.00 95.31 190 ALA A O 1
ATOM 1434 N N . ARG A 1 191 ? 4.765 12.430 -11.240 1.00 94.94 191 ARG A N 1
ATOM 1435 C CA . ARG A 1 191 ? 3.600 13.127 -11.805 1.00 94.94 191 ARG A CA 1
ATOM 1436 C C . ARG A 1 191 ? 3.714 13.278 -13.326 1.00 94.94 191 ARG A C 1
ATOM 1438 O O . ARG A 1 191 ? 4.832 13.335 -13.839 1.00 94.94 191 ARG A O 1
ATOM 1445 N N . PRO A 1 192 ? 2.582 13.344 -14.054 1.00 94.88 192 PRO A N 1
ATOM 1446 C CA . PRO A 1 192 ? 2.595 13.620 -15.487 1.00 94.88 192 PRO A CA 1
ATOM 1447 C C . PRO A 1 192 ? 3.192 15.001 -15.797 1.00 94.88 192 PRO A C 1
ATOM 1449 O O . PRO A 1 192 ? 3.317 15.865 -14.925 1.00 94.88 192 PRO A O 1
ATOM 1452 N N . ALA A 1 193 ? 3.538 15.209 -17.065 1.00 93.69 193 ALA A N 1
ATOM 1453 C CA . ALA A 1 193 ? 4.004 16.490 -17.573 1.00 93.69 193 ALA A CA 1
ATOM 1454 C C . ALA A 1 193 ? 3.006 17.617 -17.228 1.00 93.69 193 ALA A C 1
ATOM 1456 O O . ALA A 1 193 ? 1.793 17.384 -17.231 1.00 93.69 193 ALA A O 1
ATOM 1457 N N . PRO A 1 194 ? 3.495 18.839 -16.947 1.00 94.69 194 PRO A N 1
ATOM 1458 C CA . PRO A 1 194 ? 4.880 19.304 -17.101 1.00 94.69 194 PRO A CA 1
ATOM 1459 C C . PRO A 1 194 ? 5.754 19.167 -15.836 1.00 94.69 194 PRO A C 1
ATOM 1461 O O . PRO A 1 194 ? 6.789 19.822 -15.745 1.00 94.69 194 PRO A O 1
ATOM 1464 N N . VAL A 1 195 ? 5.357 18.364 -14.841 1.00 95.50 195 VAL A N 1
ATOM 1465 C CA . VAL A 1 195 ? 6.103 18.264 -13.574 1.00 95.50 195 VAL A CA 1
ATOM 1466 C C . VAL A 1 195 ? 7.500 17.670 -13.795 1.00 95.50 195 VAL A C 1
ATOM 1468 O O . VAL A 1 195 ? 7.639 16.614 -14.415 1.00 95.50 195 VAL A O 1
ATOM 1471 N N . ASN A 1 196 ? 8.530 18.327 -13.250 1.00 94.56 196 ASN A N 1
ATOM 1472 C CA . ASN A 1 196 ? 9.881 17.774 -13.200 1.00 94.56 196 ASN A CA 1
ATOM 1473 C C . ASN A 1 196 ? 9.963 16.688 -12.105 1.00 94.56 196 ASN A C 1
ATOM 1475 O O . ASN A 1 196 ? 9.666 16.954 -10.943 1.00 94.56 196 ASN A O 1
ATOM 1479 N N . ASN A 1 197 ? 10.377 15.475 -12.484 1.00 96.38 197 ASN A N 1
ATOM 1480 C CA . ASN A 1 197 ? 10.525 14.324 -11.590 1.00 96.38 197 ASN A CA 1
ATOM 1481 C C . ASN A 1 197 ? 11.997 13.969 -11.281 1.00 96.38 197 ASN A C 1
ATOM 1483 O O . ASN A 1 197 ? 12.246 12.920 -10.693 1.00 96.38 197 ASN A O 1
ATOM 1487 N N . ASP A 1 198 ? 12.972 14.813 -11.635 1.00 95.81 198 ASP A N 1
ATOM 1488 C CA . ASP A 1 198 ? 14.410 14.550 -11.452 1.00 95.81 198 ASP A CA 1
ATOM 1489 C C . ASP A 1 198 ? 14.778 14.273 -9.989 1.00 95.81 198 ASP A C 1
ATOM 1491 O O . ASP A 1 198 ? 15.628 13.431 -9.717 1.00 95.81 198 ASP A O 1
ATOM 1495 N N . ALA A 1 199 ? 14.090 14.904 -9.032 1.00 95.12 199 ALA A N 1
ATOM 1496 C CA . ALA A 1 199 ? 14.294 14.633 -7.608 1.00 95.12 199 ALA A CA 1
ATOM 1497 C C . ALA A 1 199 ? 13.962 13.176 -7.231 1.00 95.12 199 ALA A C 1
ATOM 1499 O O . ALA A 1 199 ? 14.644 12.584 -6.399 1.00 95.12 199 ALA A O 1
ATOM 1500 N N . LEU A 1 200 ? 12.953 12.571 -7.873 1.00 96.94 200 LEU A N 1
ATOM 1501 C CA . LEU A 1 200 ? 12.609 11.158 -7.671 1.00 96.94 200 LEU A CA 1
ATOM 1502 C C . LEU A 1 200 ? 13.630 10.225 -8.327 1.00 96.94 200 LEU A C 1
ATOM 1504 O O . LEU A 1 200 ? 13.843 9.120 -7.831 1.00 96.94 200 LEU A O 1
ATOM 1508 N N . VAL A 1 201 ? 14.267 10.667 -9.417 1.00 96.44 201 VAL A N 1
ATOM 1509 C CA . VAL A 1 201 ? 15.366 9.932 -10.057 1.00 96.44 201 VAL A CA 1
ATOM 1510 C C . VAL A 1 201 ? 16.616 9.973 -9.186 1.00 96.44 201 VAL A C 1
ATOM 1512 O O . VAL A 1 201 ? 17.189 8.931 -8.886 1.00 96.44 201 VAL A O 1
ATOM 1515 N N . ALA A 1 202 ? 16.997 11.161 -8.712 1.00 95.19 202 ALA A N 1
ATOM 1516 C CA . ALA A 1 202 ? 18.138 11.350 -7.822 1.00 95.19 202 ALA A CA 1
ATOM 1517 C C . ALA A 1 202 ? 17.981 10.582 -6.499 1.00 95.19 202 ALA A C 1
ATOM 1519 O O . ALA A 1 202 ? 18.959 10.054 -5.978 1.00 95.19 202 ALA A O 1
ATOM 1520 N N . ALA A 1 203 ? 16.753 10.473 -5.983 1.00 95.38 203 ALA A N 1
ATOM 1521 C CA . ALA A 1 203 ? 16.447 9.696 -4.784 1.00 95.38 203 ALA A CA 1
ATOM 1522 C C . ALA A 1 203 ? 16.369 8.172 -5.020 1.00 95.38 203 ALA A C 1
ATOM 1524 O O . ALA A 1 203 ? 16.092 7.429 -4.083 1.00 95.38 203 ALA A O 1
ATOM 1525 N N . GLY A 1 204 ? 16.561 7.691 -6.255 1.00 94.62 204 GLY A N 1
ATOM 1526 C CA . GLY A 1 204 ? 16.507 6.263 -6.583 1.00 94.62 204 GLY A CA 1
ATOM 1527 C C . GLY A 1 204 ? 15.104 5.647 -6.550 1.00 94.62 204 GLY A C 1
ATOM 1528 O O . GLY A 1 204 ? 14.979 4.430 -6.603 1.00 94.62 204 GLY A O 1
ATOM 1529 N N . TYR A 1 205 ? 14.044 6.460 -6.475 1.00 96.56 205 TYR A N 1
ATOM 1530 C CA . TYR A 1 205 ? 12.658 5.984 -6.541 1.00 96.56 205 TYR A CA 1
ATOM 1531 C C . TYR A 1 205 ? 12.204 5.730 -7.985 1.00 96.56 205 TYR A C 1
ATOM 1533 O O . TYR A 1 205 ? 11.471 4.779 -8.257 1.00 96.56 205 TYR A O 1
ATOM 1541 N N . LEU A 1 206 ? 12.618 6.595 -8.917 1.00 97.00 206 LEU A N 1
ATOM 1542 C CA . LEU A 1 206 ? 12.293 6.486 -10.338 1.00 97.00 206 LEU A CA 1
ATOM 1543 C C . LEU A 1 206 ? 13.556 6.179 -11.145 1.00 97.00 206 LEU A C 1
ATOM 1545 O O . LEU A 1 206 ? 14.473 6.988 -11.209 1.00 97.00 206 LEU A O 1
ATOM 1549 N N . HIS A 1 207 ? 13.579 5.045 -11.836 1.00 97.56 207 HIS A N 1
ATOM 1550 C CA . HIS A 1 207 ? 14.683 4.688 -12.726 1.00 97.56 207 HIS A CA 1
ATOM 1551 C C . HIS A 1 207 ? 14.362 5.089 -14.167 1.00 97.56 207 HIS A C 1
ATOM 1553 O O . HIS A 1 207 ? 13.249 4.874 -14.653 1.00 97.56 207 HIS A O 1
ATOM 1559 N N . LYS A 1 208 ? 15.344 5.667 -14.861 1.00 96.88 208 LYS A N 1
ATOM 1560 C CA . LYS A 1 208 ? 15.229 6.096 -16.258 1.00 96.88 208 LYS A CA 1
ATOM 1561 C C . LYS A 1 208 ? 16.521 5.770 -17.000 1.00 96.88 208 LYS A C 1
ATOM 1563 O O . LYS A 1 208 ? 17.615 6.030 -16.504 1.00 96.88 208 LYS A O 1
ATOM 1568 N N . ALA A 1 209 ? 16.372 5.275 -18.224 1.00 97.56 209 ALA A N 1
ATOM 1569 C CA . ALA A 1 209 ? 17.467 5.106 -19.167 1.00 97.56 209 ALA A CA 1
ATOM 1570 C C . ALA A 1 209 ? 16.967 5.264 -20.610 1.00 97.56 209 ALA A C 1
ATOM 1572 O O . ALA A 1 209 ? 15.777 5.095 -20.881 1.00 97.56 209 ALA A O 1
ATOM 1573 N N . ASP A 1 210 ? 17.886 5.541 -21.535 1.00 96.56 210 ASP A N 1
ATOM 1574 C CA . ASP A 1 210 ? 17.564 5.729 -22.959 1.00 96.56 210 ASP A CA 1
ATOM 1575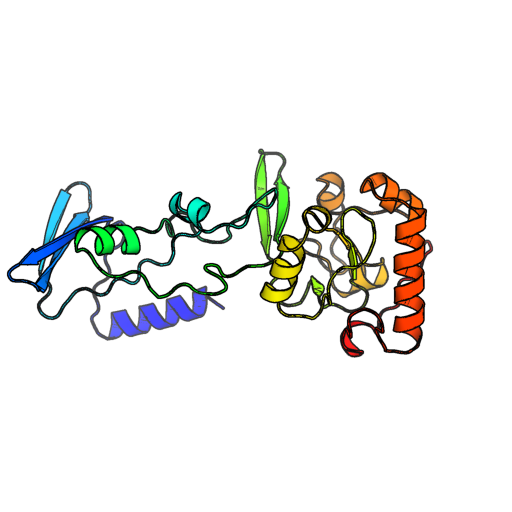 C C . ASP A 1 210 ? 17.296 4.409 -23.695 1.00 96.56 210 ASP A C 1
ATOM 1577 O O . ASP A 1 210 ? 16.707 4.388 -24.778 1.00 96.56 210 ASP A O 1
ATOM 1581 N N . THR A 1 211 ? 17.716 3.283 -23.109 1.00 97.00 211 THR A N 1
ATOM 1582 C CA . THR A 1 211 ? 17.518 1.945 -23.670 1.00 97.00 211 THR A CA 1
ATOM 1583 C C . THR A 1 211 ? 17.034 0.963 -22.609 1.00 97.00 211 THR A C 1
ATOM 1585 O O . THR A 1 211 ? 17.356 1.088 -21.426 1.00 97.00 211 THR A O 1
ATOM 1588 N N . LEU A 1 212 ? 16.299 -0.067 -23.043 1.00 96.69 212 LEU A N 1
ATOM 1589 C CA . LEU A 1 212 ? 15.874 -1.163 -22.166 1.00 96.69 212 LEU A CA 1
ATOM 1590 C C . LEU A 1 212 ? 17.057 -1.920 -21.558 1.00 96.69 212 LEU A C 1
ATOM 1592 O O . LEU A 1 212 ? 16.950 -2.379 -20.428 1.00 96.69 212 LEU A O 1
ATOM 1596 N N . ALA A 1 213 ? 18.175 -2.038 -22.279 1.00 97.94 213 ALA A N 1
ATOM 1597 C CA . ALA A 1 213 ? 19.368 -2.707 -21.771 1.00 97.94 213 ALA A CA 1
ATOM 1598 C C . ALA A 1 213 ? 19.992 -1.935 -20.600 1.00 97.94 213 ALA A C 1
ATOM 1600 O O . ALA A 1 213 ? 20.270 -2.523 -19.558 1.00 97.94 213 ALA A O 1
ATOM 1601 N N . ALA A 1 214 ? 20.131 -0.613 -20.738 1.00 98.25 214 ALA A N 1
ATOM 1602 C CA . ALA A 1 214 ? 20.619 0.242 -19.661 1.00 98.25 214 ALA A CA 1
ATOM 1603 C C . ALA A 1 214 ? 19.646 0.273 -18.469 1.00 98.25 214 ALA A C 1
ATOM 1605 O O . ALA A 1 214 ? 20.084 0.217 -17.322 1.00 98.25 214 ALA A O 1
ATOM 1606 N N . LEU A 1 215 ? 18.330 0.292 -18.724 1.00 98.31 215 LEU A N 1
ATOM 1607 C CA . LEU A 1 215 ? 17.327 0.201 -17.660 1.00 98.31 215 LEU A CA 1
ATOM 1608 C C . LEU A 1 215 ? 17.418 -1.143 -16.923 1.00 98.31 215 LEU A C 1
ATOM 1610 O O . LEU A 1 215 ? 17.444 -1.164 -15.700 1.00 98.31 215 LEU A O 1
ATOM 1614 N N . ALA A 1 216 ? 17.516 -2.260 -17.649 1.00 98.25 216 ALA A N 1
ATOM 1615 C CA . ALA A 1 216 ? 17.655 -3.585 -17.050 1.00 98.25 216 ALA A CA 1
ATOM 1616 C C . ALA A 1 216 ? 18.896 -3.671 -16.154 1.00 98.25 216 ALA A C 1
ATOM 1618 O O . ALA A 1 216 ? 18.795 -4.146 -15.028 1.00 98.25 216 ALA A O 1
ATOM 1619 N N . GLN A 1 217 ? 20.032 -3.136 -16.611 1.00 98.06 217 GLN A N 1
ATOM 1620 C CA . GLN A 1 217 ? 21.258 -3.085 -15.820 1.00 98.06 217 GLN A CA 1
ATOM 1621 C C . GLN A 1 217 ? 21.077 -2.286 -14.520 1.00 98.06 217 GLN A C 1
ATOM 1623 O O . GLN A 1 217 ? 21.495 -2.760 -13.467 1.00 98.06 217 GLN A O 1
ATOM 1628 N N . GLN A 1 218 ? 20.431 -1.113 -14.567 1.00 97.94 218 GLN A N 1
ATOM 1629 C CA . GLN A 1 218 ? 20.136 -0.318 -13.363 1.00 97.94 218 GLN A CA 1
ATOM 1630 C C . GLN A 1 218 ? 19.250 -1.073 -12.363 1.00 97.94 218 GLN A C 1
ATOM 1632 O O . GLN A 1 218 ? 19.421 -0.923 -11.157 1.00 97.94 218 GLN A O 1
ATOM 1637 N N . LEU A 1 219 ? 18.306 -1.874 -12.865 1.00 97.31 219 LEU A N 1
ATOM 1638 C CA . LEU A 1 219 ? 17.355 -2.637 -12.054 1.00 97.31 219 LEU A CA 1
ATOM 1639 C C . LEU A 1 219 ? 17.884 -4.018 -11.620 1.00 97.31 219 LEU A C 1
ATOM 1641 O O . LEU A 1 219 ? 17.186 -4.727 -10.901 1.00 97.31 219 LEU A O 1
ATOM 1645 N N . GLY A 1 220 ? 19.078 -4.426 -12.069 1.00 97.75 220 GLY A N 1
ATOM 1646 C CA . GLY A 1 220 ? 19.622 -5.766 -11.818 1.00 97.75 220 GLY A CA 1
ATOM 1647 C C . GLY A 1 220 ? 18.881 -6.894 -12.551 1.00 97.75 220 GLY A C 1
ATOM 1648 O O . GLY A 1 220 ? 18.869 -8.029 -12.084 1.00 97.75 220 GLY A O 1
ATOM 1649 N N . LEU A 1 221 ? 18.243 -6.589 -1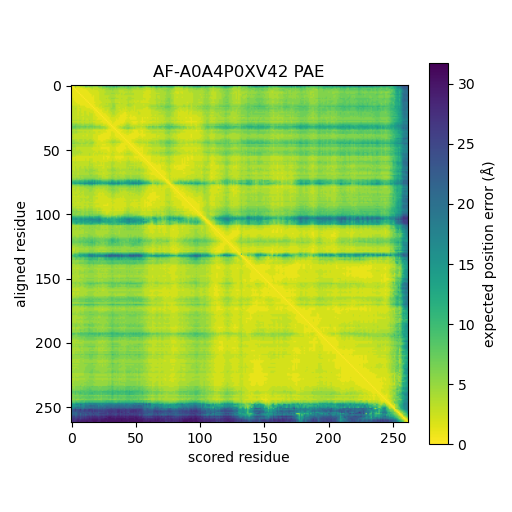3.684 1.00 98.56 221 LEU A N 1
ATOM 1650 C CA . LEU A 1 221 ? 17.449 -7.519 -14.490 1.00 98.56 221 LEU A CA 1
ATOM 1651 C C . LEU A 1 221 ? 18.215 -8.011 -15.729 1.00 98.56 221 LEU A C 1
ATOM 1653 O O . LEU A 1 221 ? 19.073 -7.314 -16.269 1.00 98.56 221 LEU A O 1
ATOM 1657 N N . ASP A 1 222 ? 17.834 -9.180 -16.255 1.00 98.50 222 ASP A N 1
ATOM 1658 C CA . ASP A 1 222 ? 18.359 -9.668 -17.535 1.00 98.50 222 ASP A CA 1
ATOM 1659 C C . ASP A 1 222 ? 17.836 -8.829 -18.718 1.00 98.50 222 ASP A C 1
ATOM 1661 O O . ASP A 1 222 ? 16.644 -8.832 -19.046 1.00 98.50 222 ASP A O 1
ATOM 1665 N N . ALA A 1 223 ? 18.747 -8.123 -19.392 1.00 98.31 223 ALA A N 1
ATOM 1666 C CA . ALA A 1 223 ? 18.428 -7.212 -20.491 1.00 98.31 223 ALA A CA 1
ATOM 1667 C C . ALA A 1 223 ? 17.777 -7.917 -21.692 1.00 98.31 223 ALA A C 1
ATOM 1669 O O . ALA A 1 223 ? 16.892 -7.348 -22.348 1.00 98.31 223 ALA A O 1
ATOM 1670 N N . GLN A 1 224 ? 18.191 -9.154 -21.990 1.00 98.50 224 GLN A N 1
ATOM 1671 C CA . GLN A 1 224 ? 17.654 -9.906 -23.122 1.00 98.50 224 GLN A CA 1
ATOM 1672 C C . GLN A 1 224 ? 16.209 -10.342 -22.853 1.00 98.50 224 GLN A C 1
ATOM 1674 O O . GLN A 1 224 ? 15.343 -10.195 -23.722 1.00 98.50 224 GLN A O 1
ATOM 1679 N N . THR A 1 225 ? 15.935 -10.847 -21.653 1.00 98.69 225 THR A N 1
ATOM 1680 C CA . THR A 1 225 ? 14.598 -11.252 -21.215 1.00 98.69 225 THR A CA 1
ATOM 1681 C C . THR A 1 225 ? 13.673 -10.050 -21.128 1.00 98.69 225 THR A C 1
ATOM 1683 O O . THR A 1 225 ? 12.586 -10.105 -21.704 1.00 98.69 225 THR A O 1
ATOM 1686 N N . LEU A 1 226 ? 14.118 -8.926 -20.553 1.00 98.62 226 LEU A N 1
ATOM 1687 C CA . LEU A 1 226 ? 13.305 -7.709 -20.508 1.00 98.62 226 LEU A CA 1
ATOM 1688 C C . LEU A 1 226 ? 12.917 -7.235 -21.916 1.00 98.62 226 LEU A C 1
ATOM 1690 O O . LEU A 1 226 ? 11.751 -6.937 -22.184 1.00 98.62 226 LEU A O 1
ATOM 1694 N N . SER A 1 227 ? 13.878 -7.224 -22.842 1.00 98.25 227 SER A N 1
ATOM 1695 C CA . SER A 1 227 ? 13.638 -6.833 -24.235 1.00 98.25 227 SER A CA 1
ATOM 1696 C C . SER A 1 227 ? 12.628 -7.756 -24.925 1.00 98.25 227 SER A C 1
ATOM 1698 O O . SER A 1 227 ? 11.734 -7.277 -25.625 1.00 98.25 227 SER A O 1
ATOM 1700 N N . LYS A 1 228 ? 12.711 -9.075 -24.696 1.00 98.44 228 LYS A N 1
ATOM 1701 C CA . LYS A 1 228 ? 11.732 -10.053 -25.207 1.00 98.44 228 LYS A CA 1
ATOM 1702 C C . LYS A 1 228 ? 10.339 -9.828 -24.610 1.00 98.44 228 LYS A C 1
ATOM 1704 O O . LYS A 1 228 ? 9.361 -9.862 -25.360 1.00 98.44 228 LYS A O 1
ATOM 1709 N N . THR A 1 229 ? 10.251 -9.561 -23.307 1.00 98.38 229 THR A N 1
ATOM 1710 C CA . THR A 1 229 ? 8.999 -9.258 -22.595 1.00 98.38 229 THR A CA 1
ATOM 1711 C C . THR A 1 229 ? 8.320 -8.018 -23.175 1.00 98.38 229 THR A C 1
ATOM 1713 O O . THR A 1 229 ? 7.159 -8.087 -23.584 1.00 98.38 229 THR A O 1
ATOM 1716 N N . VAL A 1 230 ? 9.049 -6.904 -23.309 1.00 97.56 230 VAL A N 1
ATOM 1717 C CA . VAL A 1 230 ? 8.509 -5.656 -23.878 1.00 97.56 230 VAL A CA 1
ATOM 1718 C C . VAL A 1 230 ? 8.135 -5.834 -25.351 1.00 97.56 230 VAL A C 1
ATOM 1720 O O . VAL A 1 230 ? 7.066 -5.395 -25.774 1.00 97.56 230 VAL A O 1
ATOM 1723 N N . ALA A 1 231 ? 8.957 -6.531 -26.143 1.00 97.06 231 ALA A N 1
ATOM 1724 C CA . ALA A 1 231 ? 8.651 -6.804 -27.547 1.00 97.06 231 ALA A CA 1
ATOM 1725 C C . ALA A 1 231 ? 7.381 -7.654 -27.714 1.00 97.06 231 ALA A C 1
ATOM 1727 O O . ALA A 1 231 ? 6.589 -7.392 -28.621 1.00 97.06 231 ALA A O 1
ATOM 1728 N N . ARG A 1 232 ? 7.165 -8.659 -26.850 1.00 96.06 232 ARG A N 1
ATOM 1729 C CA . ARG A 1 232 ? 5.933 -9.462 -26.835 1.00 96.06 232 ARG A CA 1
ATOM 1730 C C . ARG A 1 232 ? 4.723 -8.597 -26.504 1.00 96.06 232 ARG A C 1
ATOM 1732 O O . ARG A 1 232 ? 3.788 -8.573 -27.300 1.00 96.06 232 ARG A O 1
ATOM 1739 N N . TYR A 1 233 ? 4.791 -7.836 -25.413 1.00 95.06 233 TYR A N 1
ATOM 1740 C CA . TYR A 1 233 ? 3.722 -6.919 -25.020 1.00 95.06 233 TYR A CA 1
ATOM 1741 C C . TYR A 1 233 ? 3.379 -5.925 -26.139 1.00 95.06 233 TYR A C 1
ATOM 1743 O O . TYR A 1 233 ? 2.214 -5.714 -26.445 1.00 95.06 233 TYR A O 1
ATOM 1751 N N . ASN A 1 234 ? 4.380 -5.369 -26.824 1.00 94.38 234 ASN A N 1
ATOM 1752 C CA . ASN A 1 234 ? 4.164 -4.420 -27.916 1.00 94.38 234 ASN A CA 1
ATOM 1753 C C . ASN A 1 234 ? 3.488 -5.016 -29.156 1.00 94.38 234 ASN A C 1
ATOM 1755 O O . ASN A 1 234 ? 2.730 -4.310 -29.824 1.00 94.38 234 ASN A O 1
ATOM 1759 N N . ARG A 1 235 ? 3.757 -6.286 -29.489 1.00 94.50 235 ARG A N 1
ATOM 1760 C CA . ARG A 1 235 ? 3.055 -6.982 -30.585 1.00 94.50 235 ARG A CA 1
ATOM 1761 C C . ARG A 1 235 ? 1.581 -7.190 -30.258 1.00 94.50 235 ARG A C 1
ATOM 1763 O O . ARG A 1 235 ? 0.731 -6.996 -31.120 1.00 94.50 235 ARG A O 1
ATOM 1770 N N . ASP A 1 236 ? 1.297 -7.541 -29.016 1.00 93.19 236 ASP A N 1
ATOM 1771 C CA . ASP A 1 236 ? -0.054 -7.710 -28.490 1.00 93.19 236 ASP A CA 1
ATOM 1772 C C . ASP A 1 236 ? -0.790 -6.357 -28.438 1.00 93.19 236 ASP A C 1
ATOM 1774 O O . ASP A 1 236 ? -1.879 -6.200 -29.000 1.00 93.19 236 ASP A O 1
ATOM 1778 N N . ALA A 1 237 ? -0.117 -5.319 -27.939 1.00 89.69 237 ALA A N 1
ATOM 1779 C CA . ALA A 1 237 ? -0.632 -3.957 -27.905 1.00 89.69 237 ALA A CA 1
ATOM 1780 C C . ALA A 1 237 ? -0.935 -3.378 -29.287 1.00 89.69 237 ALA A C 1
ATOM 1782 O O . ALA A 1 237 ? -1.898 -2.630 -29.454 1.00 89.69 237 ALA A O 1
ATOM 1783 N N . ALA A 1 238 ? -0.153 -3.757 -30.300 1.00 89.62 238 ALA A N 1
ATOM 1784 C CA . ALA A 1 238 ? -0.408 -3.391 -31.687 1.00 89.62 238 ALA A CA 1
ATOM 1785 C C . ALA A 1 238 ? -1.760 -3.886 -32.213 1.00 89.62 238 ALA A C 1
ATOM 1787 O O . ALA A 1 238 ? -2.299 -3.288 -33.141 1.00 89.62 238 ALA A O 1
ATOM 1788 N N . GLN A 1 239 ? -2.267 -4.969 -31.630 1.00 90.56 239 GLN A N 1
ATOM 1789 C CA . GLN A 1 239 ? -3.496 -5.652 -32.014 1.00 90.56 239 GLN A CA 1
ATOM 1790 C C . GLN A 1 239 ? -4.635 -5.411 -31.011 1.00 90.56 239 GLN A C 1
ATOM 1792 O O . GLN A 1 239 ? -5.724 -5.943 -31.195 1.00 90.56 239 GLN A O 1
ATOM 1797 N N . GLY A 1 240 ? -4.403 -4.614 -29.959 1.00 88.44 240 GLY A N 1
ATOM 1798 C CA . GLY A 1 240 ? -5.403 -4.320 -28.930 1.00 88.44 240 GLY A CA 1
ATOM 1799 C C . GLY A 1 240 ? -5.768 -5.517 -28.047 1.00 88.44 240 GLY A C 1
ATOM 1800 O O . GLY A 1 240 ? -6.838 -5.516 -27.444 1.00 88.44 240 GLY A O 1
ATOM 1801 N N . VAL A 1 241 ? -4.903 -6.528 -27.969 1.00 92.19 241 VAL A N 1
ATOM 1802 C CA . VAL A 1 241 ? -5.101 -7.740 -27.159 1.00 92.19 241 VAL A CA 1
ATOM 1803 C C . VAL A 1 241 ? -3.925 -7.925 -26.206 1.00 92.19 241 VAL A C 1
ATOM 1805 O O . VAL A 1 241 ? -2.850 -7.402 -26.462 1.00 92.19 241 VAL A O 1
ATOM 1808 N N . ASP A 1 242 ? -4.106 -8.676 -25.123 1.00 93.50 242 ASP A N 1
ATOM 1809 C CA . ASP A 1 242 ? -3.015 -9.204 -24.293 1.00 93.50 242 ASP A CA 1
ATOM 1810 C C . ASP A 1 242 ? -3.244 -10.701 -24.142 1.00 93.50 242 ASP A C 1
ATOM 1812 O O . ASP A 1 242 ? -4.128 -11.134 -23.402 1.00 93.50 242 ASP A O 1
ATOM 1816 N N . ARG A 1 243 ? -2.482 -11.491 -24.896 1.00 94.25 243 ARG A N 1
ATOM 1817 C CA . ARG A 1 243 ? -2.642 -12.948 -24.934 1.00 94.25 243 ARG A CA 1
ATOM 1818 C C . ARG A 1 243 ? -2.106 -13.620 -23.680 1.00 94.25 243 ARG A C 1
ATOM 1820 O O . ARG A 1 243 ? -2.451 -14.766 -23.422 1.00 94.25 243 ARG A O 1
ATOM 1827 N N . GLU A 1 244 ? -1.244 -12.932 -22.938 1.00 94.81 244 GLU A N 1
ATOM 1828 C CA . GLU A 1 244 ? -0.562 -13.497 -21.781 1.00 94.81 244 GLU A CA 1
ATOM 1829 C C . GLU A 1 244 ? -1.419 -13.384 -20.519 1.00 94.81 244 GLU A C 1
ATOM 1831 O O . GLU A 1 244 ? -1.547 -14.354 -19.780 1.00 94.81 244 GLU A O 1
ATOM 1836 N N . PHE A 1 245 ? -2.049 -12.224 -20.294 1.00 94.69 245 PHE A N 1
ATOM 1837 C CA . PHE A 1 245 ? -2.801 -11.967 -19.058 1.00 94.69 245 PHE A CA 1
ATOM 1838 C C . PHE A 1 245 ? -4.197 -11.368 -19.265 1.00 94.69 245 PHE A C 1
ATOM 1840 O O . PHE A 1 245 ? -4.848 -10.984 -18.290 1.00 94.69 245 PHE A O 1
ATOM 1847 N N . ALA A 1 246 ? -4.683 -11.285 -20.508 1.00 91.31 246 ALA A N 1
ATOM 1848 C CA . ALA A 1 246 ? -6.012 -10.764 -20.833 1.00 91.31 246 ALA A CA 1
ATOM 1849 C C . ALA A 1 246 ? -6.281 -9.358 -20.253 1.00 91.31 246 ALA A C 1
ATOM 1851 O O . ALA A 1 246 ? -7.392 -9.040 -19.817 1.00 91.31 246 ALA A O 1
ATOM 1852 N N . LYS A 1 247 ? -5.257 -8.494 -20.215 1.00 87.81 247 LYS A N 1
ATOM 1853 C CA . LYS A 1 247 ? -5.427 -7.071 -19.908 1.00 87.81 247 LYS A CA 1
ATOM 1854 C C . LYS A 1 247 ? -6.391 -6.429 -20.914 1.00 87.81 247 LYS A C 1
ATOM 1856 O O . LYS A 1 247 ? -6.382 -6.743 -22.102 1.00 87.81 247 LYS A O 1
ATOM 1861 N N . ALA A 1 248 ? -7.270 -5.552 -20.431 1.00 78.94 248 ALA A N 1
ATOM 1862 C CA . ALA A 1 248 ? -8.293 -4.939 -21.276 1.00 78.94 248 ALA A CA 1
ATOM 1863 C C . ALA A 1 248 ? -7.666 -4.044 -22.359 1.00 78.94 248 ALA A C 1
ATOM 1865 O O . ALA A 1 248 ? -6.711 -3.317 -22.084 1.00 78.94 248 ALA A O 1
ATOM 1866 N N . ALA A 1 249 ? -8.250 -4.025 -23.561 1.00 65.06 249 ALA A N 1
ATOM 1867 C CA . ALA A 1 249 ? -7.746 -3.246 -24.698 1.00 65.06 249 ALA A CA 1
ATOM 1868 C C . ALA A 1 249 ? -7.528 -1.758 -24.357 1.00 65.06 249 ALA A C 1
ATOM 1870 O O . ALA A 1 249 ? -6.488 -1.187 -24.680 1.00 65.06 249 ALA A O 1
ATOM 1871 N N . THR A 1 250 ? -8.460 -1.144 -23.619 1.00 62.50 250 THR A N 1
ATOM 1872 C CA . THR A 1 250 ? -8.377 0.257 -23.157 1.00 62.50 250 THR A CA 1
ATOM 1873 C C . THR A 1 250 ? -7.195 0.532 -22.227 1.00 62.50 250 THR A C 1
ATOM 1875 O O . THR A 1 250 ? -6.766 1.677 -22.114 1.00 62.50 250 THR A O 1
ATOM 1878 N N . ALA A 1 251 ? -6.651 -0.500 -21.580 1.00 60.09 251 ALA A N 1
ATOM 1879 C CA . ALA A 1 251 ? -5.478 -0.437 -20.715 1.00 60.09 251 ALA A CA 1
ATOM 1880 C C . ALA A 1 251 ? -4.171 -0.807 -21.449 1.00 60.09 251 ALA A C 1
ATOM 1882 O O . ALA A 1 251 ? -3.109 -0.810 -20.829 1.00 60.09 251 ALA A O 1
ATOM 1883 N N . ILE A 1 252 ? -4.222 -1.100 -22.755 1.00 58.69 252 ILE A N 1
ATOM 1884 C CA . ILE A 1 252 ? -3.061 -1.503 -23.568 1.00 58.69 252 ILE A CA 1
ATOM 1885 C C . ILE A 1 252 ? -2.756 -0.502 -24.697 1.00 58.69 252 ILE A C 1
ATOM 1887 O O . ILE A 1 252 ? -1.639 -0.494 -25.206 1.00 58.69 252 ILE A O 1
ATOM 1891 N N . THR A 1 253 ? -3.676 0.401 -25.060 1.00 52.38 253 THR A N 1
ATOM 1892 C CA . THR A 1 253 ? -3.575 1.326 -26.218 1.00 52.38 253 THR A CA 1
ATOM 1893 C C . THR A 1 253 ? -2.387 2.319 -26.228 1.00 52.38 253 THR A C 1
ATOM 1895 O O . THR A 1 253 ? -2.342 3.203 -27.082 1.00 52.38 253 THR A O 1
ATOM 1898 N N . GLY A 1 254 ? -1.392 2.181 -25.344 1.00 54.44 254 GLY A N 1
ATOM 1899 C CA . GLY A 1 254 ? -0.073 2.816 -25.430 1.00 54.44 254 GLY A CA 1
ATOM 1900 C C . GLY A 1 254 ? 1.014 1.789 -25.771 1.00 54.44 254 GLY A C 1
ATOM 1901 O O . GLY A 1 254 ? 1.317 0.918 -24.957 1.00 54.44 254 GLY A O 1
ATOM 1902 N N . ARG A 1 255 ? 1.607 1.884 -26.970 1.00 55.69 255 ARG A N 1
ATOM 1903 C CA . ARG A 1 255 ? 2.789 1.084 -27.342 1.00 55.69 255 ARG A CA 1
ATOM 1904 C C . ARG A 1 255 ? 4.021 1.632 -26.638 1.00 55.69 255 ARG A C 1
ATOM 1906 O O . ARG A 1 255 ? 4.247 2.833 -26.722 1.00 55.69 255 ARG A O 1
ATOM 1913 N N . TRP A 1 256 ? 4.852 0.752 -26.088 1.00 51.75 256 TRP A N 1
ATOM 1914 C CA . TRP A 1 256 ? 6.202 1.107 -25.662 1.00 51.75 256 TRP A CA 1
ATOM 1915 C C . TRP A 1 256 ? 7.058 1.430 -26.887 1.00 51.75 256 TRP A C 1
ATOM 1917 O O . TRP A 1 256 ? 7.330 0.546 -27.704 1.00 51.75 256 TRP A O 1
ATOM 1927 N N . ARG A 1 257 ? 7.503 2.678 -27.031 1.00 56.78 257 ARG A N 1
ATOM 1928 C CA . ARG A 1 257 ? 8.448 3.070 -28.089 1.00 56.78 257 ARG A CA 1
ATOM 1929 C C . ARG A 1 257 ? 9.863 3.146 -27.517 1.00 56.78 257 ARG A C 1
ATOM 1931 O O . ARG A 1 257 ? 10.119 3.924 -26.607 1.00 56.78 257 ARG A O 1
ATOM 1938 N N . SER A 1 258 ? 10.790 2.353 -28.051 1.00 39.41 258 SER A N 1
ATOM 1939 C CA . SER A 1 258 ? 12.220 2.490 -27.751 1.00 39.41 258 SER A CA 1
ATOM 1940 C C . SER A 1 258 ? 12.834 3.594 -28.617 1.00 39.41 258 SER A C 1
ATOM 1942 O O . SER A 1 258 ? 12.742 3.515 -29.843 1.00 39.41 258 SER A O 1
ATOM 1944 N N . GLY A 1 259 ? 13.471 4.588 -27.998 1.00 42.53 259 GLY A N 1
ATOM 1945 C CA . GLY A 1 259 ? 14.250 5.628 -28.677 1.00 42.53 259 GLY A CA 1
ATOM 1946 C C . GLY A 1 259 ? 14.168 6.987 -27.970 1.00 42.53 259 GLY A C 1
ATOM 1947 O O . GLY A 1 259 ? 13.202 7.227 -27.242 1.00 42.53 259 GLY A O 1
ATOM 1948 N N . PRO A 1 260 ? 15.149 7.886 -28.174 1.00 31.44 260 PRO A N 1
ATOM 1949 C CA . PRO A 1 260 ? 15.095 9.234 -27.625 1.00 31.44 260 PRO A CA 1
ATOM 1950 C C . PRO A 1 260 ? 13.946 9.989 -28.300 1.00 31.44 260 PRO A C 1
ATOM 1952 O O . PRO A 1 260 ? 14.021 10.362 -29.469 1.00 31.44 260 PRO A O 1
ATOM 1955 N N . SER A 1 261 ? 12.838 10.169 -27.586 1.00 39.09 261 SER A N 1
ATOM 1956 C CA . SER A 1 261 ? 11.776 11.081 -28.006 1.00 39.09 261 SER A CA 1
ATOM 1957 C C . SER A 1 261 ? 12.049 12.458 -27.410 1.00 39.09 261 SER A C 1
ATOM 1959 O O . SE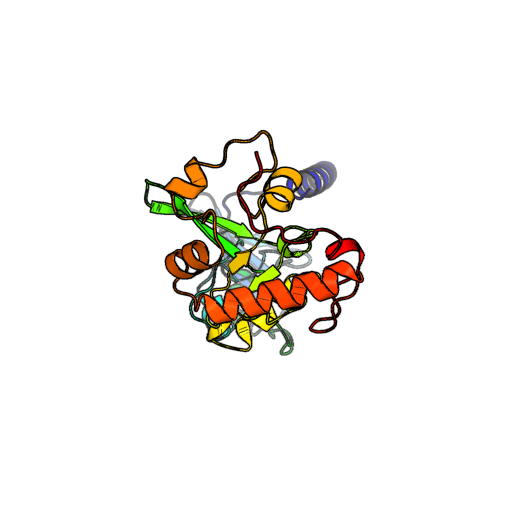R A 1 261 ? 12.183 12.550 -26.186 1.00 39.09 261 SER A O 1
ATOM 1961 N N . ALA A 1 262 ? 12.100 13.466 -28.285 1.00 33.59 262 ALA A N 1
ATOM 1962 C CA . ALA A 1 262 ? 12.227 14.894 -27.989 1.00 33.59 262 ALA A CA 1
ATOM 1963 C C . ALA A 1 262 ? 11.389 15.397 -26.790 1.00 33.59 262 ALA A C 1
ATOM 1965 O O . ALA A 1 262 ? 10.321 14.814 -26.450 1.00 33.59 262 ALA A O 1
#

InterPro domains:
  IPR003953 FAD-dependent oxidoreductase 2, FAD-binding domain [PF00890] (2-248)
  IPR027477 Succinate dehydrogenase/fumarate reductase flavoprotein, catalytic domain superfamily [G3DSA:3.90.700.10] (137-261)
  IPR027477 Succinate dehydrogenase/fumarate reductase flavoprotein, catalytic domain superfamily [SSF56425] (131-251)
  IPR036188 FAD/NAD(P)-binding domain superfamily [G3DSA:3.50.50.60] (1-123)
  IPR036188 FAD/NAD(P)-binding domain superfamily [SSF51905] (4-110)
  IPR050315 FAD-dependent oxidoreductase 2 [PTHR43400] (2-248)

Foldseek 3Di:
DVVVVVVVVVVVCVVVVDDDDPPKAFDAFDDDPNAGQFTWIQDPNDTDTDGDPPHDDDPQAAQCLAPVVVVQDFPEDDDDDPDDNSNRHSSVVRCVVVVHDDDPDDPHPDDAADWAWQQDPVRDIDIFGPADPQQQAAQKFKAFQQLAGQEQSNPGRVVLRVSLRVDRRSPPIDIDGAPVSCQVQNHTVRGHPPDDCVVCCVSVRDDDDLALQVSCVSVVYDSVSNVVRLVLLQVQLVVLADPPHGRGSNSHVDRHDRGDDD

Solvent-accessible surface area (backbone atoms only — not comparable to full-atom values): 15482 Å² total; per-residue (Å²): 113,68,69,62,52,51,52,53,50,49,55,54,41,47,75,70,68,53,84,85,82,76,82,62,47,80,76,42,69,38,68,59,94,95,37,63,41,29,34,34,29,38,47,93,92,38,81,47,78,47,76,31,95,86,52,83,85,84,82,54,78,49,27,68,48,20,79,67,33,65,83,72,54,76,99,56,90,77,85,89,64,91,54,57,70,80,20,36,27,62,52,58,56,49,38,48,77,70,69,50,80,76,79,78,93,59,101,64,94,68,92,50,49,47,69,51,70,38,60,44,96,87,68,51,75,48,77,43,69,46,60,82,53,55,50,33,34,40,27,38,46,49,26,26,59,74,23,37,70,80,66,34,49,63,49,54,27,47,57,46,31,47,50,27,65,75,38,75,53,34,47,72,58,44,81,46,60,32,73,66,36,33,41,71,63,24,55,81,91,39,57,28,61,91,54,85,50,63,70,41,38,76,55,69,63,43,87,84,57,78,42,67,51,57,38,19,58,76,70,72,31,52,35,68,47,33,50,50,41,53,53,51,51,35,58,29,27,76,70,48,43,35,90,88,52,64,40,55,40,86,35,30,75,34,68,69,68,89,59,90,73,132